Protein AF-A0A8S3I6Z2-F1 (afdb_monomer)

pLDDT: mean 76.71, std 20.77, range [36.94, 98.62]

Solvent-accessible surface area (backbone atoms only — not comparable to full-atom values): 12129 Å² total; per-residue (Å²): 136,85,83,78,84,84,73,74,79,93,65,79,91,76,80,71,86,80,76,76,77,76,78,79,74,79,76,81,64,90,85,65,78,78,74,82,74,83,74,83,87,66,82,88,71,81,86,77,86,79,93,68,80,97,66,92,70,76,82,82,74,78,77,85,80,84,73,79,98,59,88,84,74,46,63,66,57,51,51,51,52,49,49,53,48,51,54,52,48,52,52,54,60,73,68,54,77,53,71,67,58,32,41,77,68,64,75,45,80,76,60,70,66,62,53,50,53,54,48,51,57,49,49,58,53,46,52,57,50,61,76,66,56,80,54,70,69,60,34,36,77,69,65,74,42,74,94,65,54,74,65,58,55,50,51,53,51,51,51,52,49,56,51,48,54,61,54,61,73,68,55,81,66,82,83,81,74,123

Sequence (178 aa):
KEPDLSRQPEKSALKKPNGLKRRVIPVFRENQRPSPRPSPKFPSAALISSSAKFVNSENNRRSDDDSSSDEENHEPKKRFANVQRNDSLARFLKDRPLPDELFDKHILVKPVDERKNERETIETKLERKLSLRPRPEELEARNILRAKTQDELIAEKEEKKRFLIRKLSFRPSIQGKI

Radius of gyration: 37.25 Å; Cα contacts (8 Å, |Δi|>4): 16; chains: 1; bounding box: 104×47×90 Å

Foldseek 3Di:
DDDDPVDDDPDDPDPDPDDPPPPPDPPPPVPDDPDDDDDPDDPDDDDDDDPDDDDPPPPPPPPPPDDDPPVPPCVVVVVVVVVVVVVVVVVCVVVPDDPVVCVVVVVDDDDPVVVVVVVVVVVVVVVVCVVVPDDPVVCVVVVNDPPDDPVVVVVVVVVVVVVVVVVVVPPDDPVVPD

Mean predicted aligned error: 19.16 Å

Structure (mmCIF, N/CA/C/O backbone):
data_AF-A0A8S3I6Z2-F1
#
_entry.id   AF-A0A8S3I6Z2-F1
#
loop_
_atom_site.group_PDB
_atom_site.id
_atom_site.type_symbol
_atom_site.label_atom_id
_atom_site.label_alt_id
_atom_site.label_comp_id
_atom_site.label_asym_id
_atom_site.label_entity_id
_atom_site.label_seq_id
_atom_site.pdbx_PDB_ins_code
_atom_site.Cartn_x
_atom_site.Cartn_y
_atom_site.Cartn_z
_atom_site.occupancy
_atom_site.B_iso_or_equiv
_atom_site.auth_seq_id
_atom_site.auth_comp_id
_atom_site.auth_asym_id
_atom_site.auth_atom_id
_atom_site.pdbx_PDB_model_num
ATOM 1 N N . LYS A 1 1 ? -14.131 -30.517 57.024 1.00 56.22 1 LYS A N 1
ATOM 2 C CA . LYS A 1 1 ? -12.744 -30.514 56.495 1.00 56.22 1 LYS A CA 1
ATOM 3 C C . LYS A 1 1 ? -12.654 -29.341 55.538 1.00 56.22 1 LYS A C 1
ATOM 5 O O . LYS A 1 1 ? -13.303 -29.394 54.502 1.00 56.22 1 LYS A O 1
ATOM 10 N N . GLU A 1 2 ? -11.997 -28.261 55.947 1.00 65.12 2 GLU A N 1
ATOM 11 C CA . GLU A 1 2 ? -11.879 -27.054 55.121 1.00 65.12 2 GLU A CA 1
ATOM 12 C C . GLU A 1 2 ? -10.825 -27.240 54.017 1.00 65.12 2 GLU A C 1
ATOM 14 O O . GLU A 1 2 ? -9.879 -28.010 54.215 1.00 65.12 2 GLU A O 1
ATOM 19 N N . PRO A 1 3 ? -10.998 -26.607 52.844 1.00 70.69 3 PRO A N 1
ATOM 20 C CA . PRO A 1 3 ? -10.060 -26.732 51.736 1.00 70.69 3 PRO A CA 1
ATOM 21 C C . PRO A 1 3 ? -8.856 -25.795 51.903 1.00 70.69 3 PRO A C 1
ATOM 23 O O . PRO A 1 3 ? -9.002 -24.613 52.204 1.00 70.69 3 PRO A O 1
ATOM 26 N N . ASP A 1 4 ? -7.661 -26.326 51.651 1.00 79.31 4 ASP A N 1
ATOM 27 C CA . ASP A 1 4 ? -6.404 -25.576 51.669 1.00 79.31 4 ASP A CA 1
ATOM 28 C C . ASP A 1 4 ? -6.261 -24.704 50.409 1.00 79.31 4 ASP A C 1
ATOM 30 O O . ASP A 1 4 ? -6.163 -25.204 49.284 1.00 79.31 4 ASP A O 1
ATOM 34 N N . LEU A 1 5 ? -6.253 -23.386 50.617 1.00 74.38 5 LEU A N 1
ATOM 35 C CA . LEU A 1 5 ? -6.181 -22.353 49.579 1.00 74.38 5 LEU A CA 1
ATOM 36 C C . LEU A 1 5 ? -4.751 -22.056 49.104 1.00 74.38 5 LEU A C 1
ATOM 38 O O . LEU A 1 5 ? -4.572 -21.305 48.145 1.00 74.38 5 LEU A O 1
ATOM 42 N N . SER A 1 6 ? -3.729 -22.625 49.748 1.00 82.31 6 SER A N 1
ATOM 43 C CA . SER A 1 6 ? -2.324 -22.389 49.390 1.00 82.31 6 SER A CA 1
ATOM 44 C C . SER A 1 6 ? -1.835 -23.267 48.232 1.00 82.31 6 SER A C 1
ATOM 46 O O . SER A 1 6 ? -0.775 -23.020 47.651 1.00 82.31 6 SER A O 1
ATOM 48 N N . ARG A 1 7 ? -2.617 -24.283 47.852 1.00 79.62 7 ARG A N 1
ATOM 49 C CA . ARG A 1 7 ? -2.196 -25.309 46.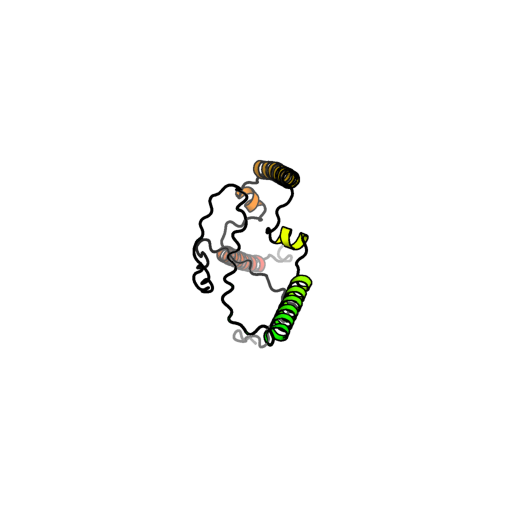901 1.00 79.62 7 ARG A CA 1
ATOM 50 C C . ARG A 1 7 ? -2.151 -24.780 45.465 1.00 79.62 7 ARG A C 1
ATOM 52 O O . ARG A 1 7 ? -3.181 -24.486 44.861 1.00 79.62 7 ARG A O 1
ATOM 59 N N . GLN A 1 8 ? -0.950 -24.714 44.894 1.00 74.31 8 GLN A N 1
ATOM 60 C CA . GLN A 1 8 ? -0.741 -24.374 43.485 1.00 74.31 8 GLN A CA 1
ATOM 61 C C . GLN A 1 8 ? -0.810 -25.629 42.594 1.00 74.31 8 GLN A C 1
ATOM 63 O O . GLN A 1 8 ? -0.427 -26.718 43.028 1.00 74.31 8 GLN A O 1
ATOM 68 N N . PRO A 1 9 ? -1.304 -25.517 41.348 1.00 71.44 9 PRO A N 1
ATOM 69 C CA . PRO A 1 9 ? -1.409 -26.654 40.440 1.00 71.44 9 PRO A CA 1
ATOM 70 C C . PRO A 1 9 ? -0.030 -27.098 39.932 1.00 71.44 9 PRO A C 1
ATOM 72 O O . PRO A 1 9 ? 0.721 -26.304 39.374 1.00 71.44 9 PRO A O 1
ATOM 75 N N . GLU A 1 10 ? 0.273 -28.392 40.044 1.00 72.38 10 GLU A N 1
ATOM 76 C CA . GLU A 1 10 ? 1.581 -28.945 39.650 1.00 72.38 10 GLU A CA 1
ATOM 77 C C . GLU A 1 10 ? 1.828 -28.987 38.133 1.00 72.38 10 GLU A C 1
ATOM 79 O O . GLU A 1 10 ? 2.958 -29.182 37.686 1.00 72.38 10 GLU A O 1
ATOM 84 N N . LYS A 1 11 ? 0.784 -28.838 37.306 1.00 71.00 11 LYS A N 1
ATOM 85 C CA . LYS A 1 11 ? 0.897 -28.920 35.842 1.00 71.00 11 LYS A CA 1
ATOM 86 C C . LYS A 1 11 ? 0.073 -27.832 35.168 1.00 71.00 11 LYS A C 1
ATOM 88 O O . LYS A 1 11 ? -1.088 -27.607 35.506 1.00 71.00 11 LYS A O 1
ATOM 93 N N . SER A 1 12 ? 0.660 -27.185 34.164 1.00 64.19 12 SER A N 1
ATOM 94 C CA . SER A 1 12 ? -0.044 -26.233 33.309 1.00 64.19 12 SER A CA 1
ATOM 95 C C . SER A 1 12 ? -1.039 -26.973 32.404 1.00 64.19 12 SER A C 1
ATOM 97 O O . SER A 1 12 ? -0.662 -27.760 31.540 1.00 64.19 12 SER A O 1
ATOM 99 N N . ALA A 1 13 ? -2.336 -26.707 32.579 1.00 64.44 13 ALA A N 1
ATOM 100 C CA . ALA A 1 13 ? -3.422 -27.343 31.821 1.00 64.44 13 ALA A CA 1
ATOM 101 C C . ALA A 1 13 ? -3.510 -26.907 30.338 1.00 64.44 13 ALA A C 1
ATOM 103 O O . ALA A 1 13 ? -4.408 -27.328 29.614 1.00 64.44 13 ALA A O 1
ATOM 104 N N . LEU A 1 14 ? -2.591 -26.063 29.859 1.00 61.59 14 LEU A N 1
ATOM 105 C CA . LEU A 1 14 ? -2.552 -25.593 28.475 1.00 61.59 14 LEU A CA 1
ATOM 106 C C . LEU A 1 14 ? -1.291 -26.078 27.761 1.00 61.59 14 LEU A C 1
ATOM 108 O O . LEU A 1 14 ? -0.359 -25.315 27.518 1.00 61.59 14 LEU A O 1
ATOM 112 N N . LYS A 1 15 ? -1.300 -27.339 27.329 1.00 60.06 15 LYS A N 1
ATOM 113 C CA . LYS A 1 15 ? -0.504 -27.757 26.172 1.00 60.06 15 LYS A CA 1
ATOM 114 C C . LYS A 1 15 ? -1.433 -27.748 24.955 1.00 60.06 15 LYS A C 1
ATOM 116 O O . LYS A 1 15 ? -2.093 -28.735 24.659 1.00 60.06 15 LYS A O 1
ATOM 121 N N . LYS A 1 16 ? -1.540 -26.604 24.273 1.00 61.09 16 LYS A N 1
ATOM 122 C CA . LYS A 1 16 ? -2.114 -26.574 22.920 1.00 61.09 16 LYS A CA 1
ATOM 123 C C . LYS A 1 16 ? -1.020 -27.032 21.949 1.00 61.09 16 LYS A C 1
ATOM 125 O O . LYS A 1 16 ? 0.013 -26.360 21.902 1.00 61.09 16 LYS A O 1
ATOM 130 N N . PRO A 1 17 ? -1.191 -28.122 21.181 1.00 55.22 17 PRO A N 1
ATOM 131 C CA . PRO A 1 17 ? -0.355 -28.331 20.013 1.00 55.22 17 PRO A CA 1
ATOM 132 C C . PRO A 1 17 ? -0.789 -27.298 18.962 1.00 55.22 17 PRO A C 1
ATOM 134 O O . PRO A 1 17 ? -1.976 -27.020 18.813 1.00 55.22 17 PRO A O 1
ATOM 137 N N . ASN A 1 18 ? 0.178 -26.700 18.271 1.00 53.34 18 ASN A N 1
ATOM 138 C CA . ASN A 1 18 ? 0.023 -25.625 17.281 1.00 53.34 18 ASN A CA 1
ATOM 139 C C . ASN A 1 18 ? -0.271 -24.229 17.842 1.00 53.34 18 ASN A C 1
ATOM 141 O O . ASN A 1 18 ? -1.339 -23.641 17.669 1.00 53.34 18 ASN A O 1
ATOM 145 N N . GLY A 1 19 ? 0.773 -23.627 18.414 1.00 50.72 19 GLY A N 1
ATOM 146 C CA . GLY A 1 19 ? 0.896 -22.176 18.434 1.00 50.72 19 GLY A CA 1
ATOM 147 C C . GLY A 1 19 ? 1.049 -21.651 17.006 1.00 50.72 19 GLY A C 1
ATOM 148 O O . GLY A 1 19 ? 2.158 -21.628 16.472 1.00 50.72 19 GLY A O 1
ATOM 149 N N . LEU A 1 20 ? -0.050 -21.201 16.391 1.00 53.53 20 LEU A N 1
ATOM 150 C CA . LEU A 1 20 ? 0.037 -20.242 15.291 1.00 53.53 20 LEU A CA 1
ATOM 151 C C . LEU A 1 20 ? 0.852 -19.059 15.813 1.00 53.53 20 LEU A C 1
ATOM 153 O O . LEU A 1 20 ? 0.402 -18.322 16.695 1.00 53.53 20 LEU A O 1
ATOM 157 N 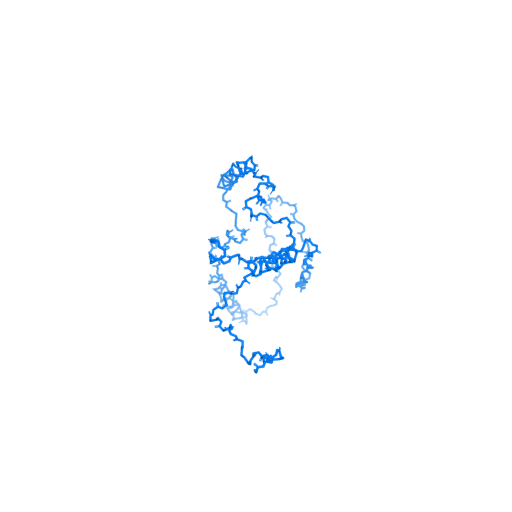N . LYS A 1 21 ? 2.072 -18.904 15.293 1.00 54.62 21 LYS A N 1
ATOM 158 C CA . LYS A 1 21 ? 2.917 -17.744 15.555 1.00 54.62 21 LYS A CA 1
ATOM 159 C C . LYS A 1 21 ? 2.120 -16.519 15.120 1.00 54.62 21 LYS A C 1
ATOM 161 O O . LYS A 1 21 ? 1.990 -16.254 13.926 1.00 54.62 21 LYS A O 1
ATOM 166 N N . ARG A 1 22 ? 1.538 -15.795 16.081 1.00 57.22 22 ARG A N 1
ATOM 167 C CA . ARG A 1 22 ? 0.970 -14.469 15.837 1.00 57.22 22 ARG A CA 1
ATOM 168 C C . ARG A 1 22 ? 2.097 -13.649 15.224 1.00 57.22 22 ARG A C 1
ATOM 170 O O . ARG A 1 22 ? 3.079 -13.364 15.904 1.00 57.22 22 ARG A O 1
ATOM 177 N N . ARG A 1 23 ? 1.989 -13.327 13.933 1.00 56.47 23 ARG A N 1
ATOM 178 C CA . ARG A 1 23 ? 2.890 -12.366 13.300 1.00 56.47 23 ARG A CA 1
ATOM 179 C C . ARG A 1 23 ? 2.674 -11.052 14.035 1.00 56.47 23 ARG A C 1
ATOM 181 O O . ARG A 1 23 ? 1.617 -10.440 13.916 1.00 56.47 23 ARG A O 1
ATOM 188 N N . VAL A 1 24 ? 3.644 -10.682 14.861 1.00 47.03 24 VAL A N 1
ATOM 189 C CA . VAL A 1 24 ? 3.750 -9.333 15.400 1.00 47.03 24 VAL A CA 1
ATOM 190 C C . VAL A 1 24 ? 3.915 -8.436 14.181 1.00 47.03 24 VAL A C 1
ATOM 192 O O . VAL A 1 24 ? 4.900 -8.551 13.454 1.00 47.03 24 VAL A O 1
ATOM 195 N N . ILE A 1 25 ? 2.899 -7.628 13.891 1.00 51.84 25 ILE A N 1
ATOM 196 C CA . ILE A 1 25 ? 3.022 -6.559 12.905 1.00 51.84 25 ILE A CA 1
ATOM 197 C C . ILE A 1 25 ? 3.974 -5.547 13.549 1.00 51.84 25 ILE A C 1
ATOM 199 O O . ILE A 1 25 ? 3.676 -5.090 14.656 1.00 51.84 25 ILE A O 1
ATOM 203 N N . PRO A 1 26 ? 5.130 -5.238 12.941 1.00 51.03 26 PRO A N 1
ATOM 204 C CA . PRO A 1 26 ? 6.002 -4.220 13.493 1.00 51.03 26 PRO A CA 1
ATOM 205 C C . PRO A 1 26 ? 5.244 -2.894 13.454 1.00 51.03 26 PRO A C 1
ATOM 207 O O . PRO A 1 26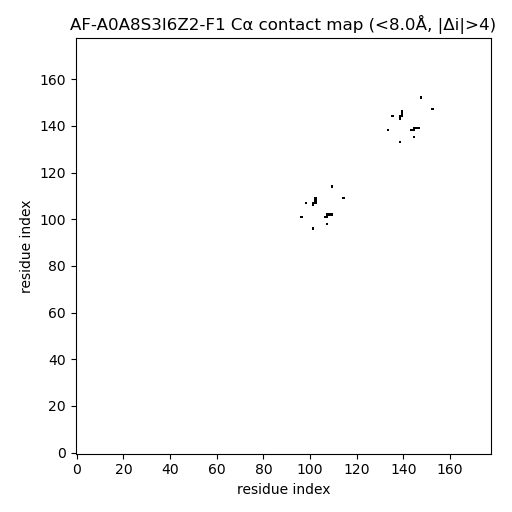 ? 4.812 -2.443 12.394 1.00 51.03 26 PRO A O 1
ATOM 210 N N . VAL A 1 27 ? 5.054 -2.291 14.627 1.00 46.69 27 VAL A N 1
ATOM 211 C CA . VAL A 1 27 ? 4.646 -0.892 14.741 1.00 46.69 27 VAL A CA 1
ATOM 212 C C . VAL A 1 27 ? 5.724 -0.090 14.024 1.00 46.69 27 VAL A C 1
ATOM 214 O O . VAL A 1 27 ? 6.898 -0.150 14.397 1.00 46.69 27 VAL A O 1
ATOM 217 N N . PHE A 1 28 ? 5.342 0.590 12.946 1.00 48.47 28 PHE A N 1
ATOM 218 C CA . PHE A 1 28 ? 6.241 1.451 12.195 1.00 48.47 28 PHE A CA 1
ATOM 219 C C . PHE A 1 28 ? 6.646 2.597 13.126 1.00 48.47 28 PHE A C 1
ATOM 221 O O . PHE A 1 28 ? 5.857 3.491 13.419 1.00 48.47 28 PHE A O 1
ATOM 228 N N . ARG A 1 29 ? 7.852 2.507 13.692 1.00 49.44 29 ARG A N 1
ATOM 229 C CA . ARG A 1 29 ? 8.420 3.538 14.558 1.00 49.44 29 ARG A CA 1
ATOM 230 C C . ARG A 1 29 ? 8.830 4.690 13.645 1.00 49.44 29 ARG A C 1
ATOM 232 O O . ARG A 1 29 ? 9.860 4.611 12.985 1.00 49.44 29 ARG A O 1
ATOM 239 N N . GLU A 1 30 ? 8.003 5.729 13.600 1.00 52.16 30 GLU A N 1
ATOM 240 C CA . GLU A 1 30 ? 8.092 6.865 12.669 1.00 52.16 30 GLU A CA 1
ATOM 241 C C . GLU A 1 30 ? 9.447 7.606 12.702 1.00 52.16 30 GLU A C 1
ATOM 243 O O . GLU A 1 30 ? 9.829 8.233 11.722 1.00 52.16 30 GLU A O 1
ATOM 248 N N . ASN A 1 31 ? 10.250 7.432 13.763 1.00 50.12 31 ASN A N 1
ATOM 249 C CA . ASN A 1 31 ? 11.485 8.196 13.986 1.00 50.12 31 ASN A CA 1
ATOM 250 C C . ASN A 1 31 ? 12.783 7.369 14.052 1.00 50.12 31 ASN A C 1
ATOM 252 O O . ASN A 1 31 ? 13.733 7.787 14.705 1.00 50.12 31 ASN A O 1
ATOM 256 N N . GLN A 1 32 ? 12.873 6.210 13.394 1.00 43.53 32 GLN A N 1
ATOM 257 C CA . GLN A 1 32 ? 14.168 5.537 13.196 1.00 43.53 32 GLN A CA 1
ATOM 258 C C . GLN A 1 32 ? 14.408 5.298 11.706 1.00 43.53 32 GLN A C 1
ATOM 260 O O . GLN A 1 32 ? 14.130 4.223 11.175 1.00 43.53 32 GLN A O 1
ATOM 265 N N . ARG A 1 33 ? 14.957 6.311 11.025 1.00 50.31 33 ARG A N 1
ATOM 266 C CA . ARG A 1 33 ? 15.657 6.097 9.752 1.00 50.31 33 ARG A CA 1
ATOM 267 C C . ARG A 1 33 ? 16.784 5.090 10.026 1.00 50.31 33 ARG A C 1
ATOM 269 O O . ARG A 1 33 ? 17.623 5.388 10.875 1.00 50.31 33 ARG A O 1
ATOM 276 N N . PRO A 1 34 ? 16.844 3.924 9.361 1.00 48.31 34 PRO A N 1
ATOM 277 C CA . PRO A 1 34 ? 18.031 3.089 9.457 1.00 48.31 34 PRO A CA 1
ATOM 278 C C . PRO A 1 34 ? 19.214 3.903 8.923 1.00 48.31 34 PRO A C 1
ATOM 280 O O . PRO A 1 34 ? 19.154 4.437 7.813 1.00 48.31 34 PRO A O 1
ATOM 283 N N . SER A 1 35 ? 20.258 4.049 9.740 1.00 56.09 35 SER A N 1
ATOM 284 C CA . SER A 1 35 ? 21.504 4.710 9.355 1.00 56.09 35 SER A CA 1
ATOM 285 C C . SER A 1 35 ? 22.008 4.137 8.024 1.00 56.09 35 SER A C 1
ATOM 287 O O . SER A 1 35 ? 21.895 2.924 7.814 1.00 56.09 35 SER A O 1
ATOM 289 N N . PRO A 1 36 ? 22.558 4.962 7.115 1.00 56.28 36 PRO A N 1
ATOM 290 C CA . PRO A 1 36 ? 23.064 4.466 5.845 1.00 56.28 36 PRO A CA 1
ATOM 291 C C . PRO A 1 36 ? 24.143 3.411 6.107 1.00 56.28 36 PRO A C 1
ATOM 293 O O . PRO A 1 36 ? 25.107 3.642 6.838 1.00 56.28 36 PRO A O 1
ATOM 296 N N . ARG A 1 37 ? 23.943 2.223 5.532 1.00 61.38 37 ARG A N 1
ATOM 297 C CA . ARG A 1 37 ? 24.907 1.120 5.546 1.00 61.38 37 ARG A CA 1
ATOM 298 C C . ARG A 1 37 ? 26.246 1.640 4.993 1.00 61.38 37 ARG A C 1
ATOM 300 O O . ARG A 1 37 ? 26.214 2.326 3.971 1.00 61.38 37 ARG A O 1
ATOM 307 N N . PRO A 1 38 ? 27.402 1.338 5.614 1.00 53.19 38 PRO A N 1
ATOM 308 C CA . PRO A 1 38 ? 28.685 1.777 5.079 1.00 53.19 38 PRO A CA 1
ATOM 309 C C . PRO A 1 38 ? 28.867 1.199 3.672 1.00 53.19 38 PRO A C 1
ATOM 311 O O . PRO A 1 38 ? 28.693 -0.004 3.456 1.00 53.19 38 PRO A O 1
ATOM 314 N N . SER A 1 39 ? 29.166 2.069 2.710 1.00 51.50 39 SER A N 1
ATOM 315 C CA . SER A 1 39 ? 29.475 1.675 1.342 1.00 51.50 39 SER A CA 1
ATOM 316 C C . SER A 1 39 ? 30.768 0.848 1.312 1.00 51.50 39 SER A C 1
ATOM 318 O O . SER A 1 39 ? 31.708 1.138 2.062 1.00 51.50 39 SER A O 1
ATOM 320 N N . PRO A 1 40 ? 30.856 -0.190 0.461 1.00 54.31 40 PRO A N 1
ATOM 321 C CA . PRO A 1 40 ? 32.131 -0.837 0.190 1.00 54.31 40 PRO A CA 1
ATOM 322 C C . PRO A 1 40 ? 33.090 0.203 -0.406 1.00 54.31 40 PRO A C 1
ATOM 324 O O . PRO A 1 40 ? 32.757 0.889 -1.373 1.00 54.31 40 PRO A O 1
ATOM 327 N N . LYS A 1 41 ? 34.271 0.348 0.204 1.00 48.75 41 LYS A N 1
ATOM 328 C CA . LYS A 1 41 ? 35.343 1.215 -0.295 1.00 48.75 41 LYS A CA 1
ATOM 329 C C . LYS A 1 41 ? 35.894 0.604 -1.583 1.00 48.75 41 LYS A C 1
ATOM 331 O O . LYS A 1 41 ? 36.719 -0.302 -1.526 1.00 48.75 41 LYS A O 1
ATOM 336 N N . PHE A 1 42 ? 35.429 1.081 -2.730 1.00 50.22 42 PHE A N 1
ATOM 337 C CA . PHE A 1 42 ? 36.127 0.870 -3.994 1.00 50.22 42 PHE A CA 1
ATOM 338 C C . PHE A 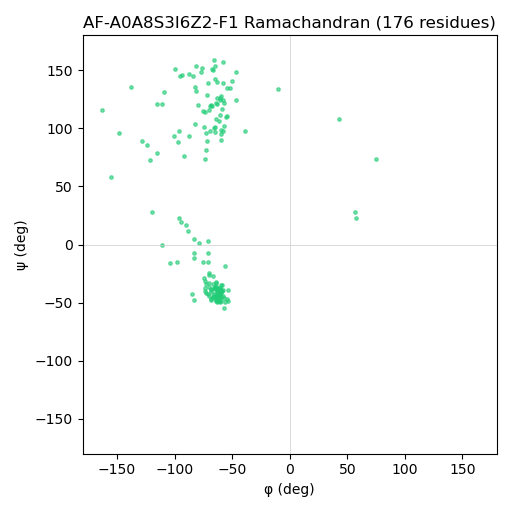1 42 ? 37.221 1.937 -4.145 1.00 50.22 42 PHE A C 1
ATOM 340 O O . PHE A 1 42 ? 37.020 3.066 -3.685 1.00 50.22 42 PHE A O 1
ATOM 347 N N . PRO A 1 43 ? 38.378 1.609 -4.748 1.00 47.84 43 PRO A N 1
ATOM 348 C CA . PRO A 1 43 ? 39.390 2.610 -5.061 1.00 47.84 43 PRO A CA 1
ATOM 349 C C . PRO A 1 43 ? 38.775 3.687 -5.964 1.00 47.84 43 PRO A C 1
ATOM 351 O O . PRO A 1 43 ? 37.976 3.390 -6.851 1.00 47.84 43 PRO A O 1
ATOM 354 N N . SER A 1 44 ? 39.117 4.944 -5.691 1.00 44.75 44 SER A N 1
ATOM 355 C CA . SER A 1 44 ? 38.582 6.130 -6.356 1.00 44.75 44 SER A CA 1
ATOM 356 C C . SER A 1 44 ? 38.870 6.107 -7.858 1.00 44.75 44 SER A C 1
ATOM 358 O O . SER A 1 44 ? 39.961 6.474 -8.289 1.00 44.75 44 SER A O 1
ATOM 360 N N . ALA A 1 45 ? 37.884 5.699 -8.655 1.00 48.31 45 ALA A N 1
ATOM 361 C CA . ALA A 1 45 ? 37.861 5.978 -10.082 1.00 48.31 45 ALA A CA 1
ATOM 362 C C . ALA A 1 45 ? 37.328 7.402 -10.288 1.00 48.31 45 ALA A C 1
ATOM 364 O O . ALA A 1 45 ? 36.335 7.802 -9.676 1.00 48.31 45 ALA A O 1
ATOM 365 N N . ALA A 1 46 ? 38.039 8.172 -11.106 1.00 44.47 46 ALA A N 1
ATOM 366 C CA . ALA A 1 46 ? 37.779 9.576 -11.375 1.00 44.47 46 ALA A CA 1
ATOM 367 C C . ALA A 1 46 ? 36.319 9.841 -11.790 1.00 44.47 46 ALA A C 1
ATOM 369 O O . ALA A 1 46 ? 35.749 9.144 -12.630 1.00 44.47 46 ALA A O 1
ATOM 370 N N . LEU A 1 47 ? 35.734 10.886 -11.204 1.00 36.94 47 LEU A N 1
ATOM 371 C CA . LEU A 1 47 ? 34.443 11.446 -11.588 1.00 36.94 47 LEU A CA 1
ATOM 372 C C . LEU A 1 47 ? 34.533 12.011 -13.011 1.00 36.94 47 LEU A C 1
ATOM 374 O O . LEU A 1 47 ? 35.115 13.073 -13.218 1.00 36.94 47 LEU A O 1
ATOM 378 N N . ILE A 1 48 ? 33.915 11.337 -13.979 1.00 47.16 48 ILE A N 1
ATOM 379 C CA . ILE A 1 48 ? 33.596 11.936 -15.278 1.00 47.16 48 ILE A CA 1
ATOM 380 C C . ILE A 1 48 ? 32.146 12.415 -15.204 1.00 47.16 48 ILE A C 1
ATOM 382 O O . ILE A 1 48 ? 31.201 11.644 -15.359 1.00 47.16 48 ILE A O 1
ATOM 386 N N . SER A 1 49 ? 31.978 13.709 -14.934 1.00 40.44 49 SER A N 1
ATOM 387 C CA . SER A 1 49 ? 30.726 14.414 -15.207 1.00 40.44 49 SER A CA 1
ATOM 388 C C . SER A 1 49 ? 30.498 14.408 -16.718 1.00 40.44 49 SER A C 1
ATOM 390 O O . SER A 1 49 ? 31.351 14.880 -17.467 1.00 40.44 49 SER A O 1
ATOM 392 N N . SER A 1 50 ? 29.372 13.867 -17.183 1.00 42.38 50 SER A N 1
ATOM 393 C CA . SER A 1 50 ? 28.977 13.967 -18.590 1.00 42.38 50 SER A CA 1
ATOM 394 C C . SER A 1 50 ? 27.552 14.493 -18.718 1.00 42.38 50 SER A C 1
ATOM 396 O O . SER A 1 50 ? 26.570 13.760 -18.788 1.00 42.38 50 SER A O 1
ATOM 398 N N . SER A 1 51 ? 27.453 15.816 -18.789 1.00 48.59 51 SER A N 1
ATOM 399 C CA . SER A 1 51 ? 26.413 16.501 -19.546 1.00 48.59 51 SER A CA 1
ATOM 400 C C . SER A 1 51 ? 26.893 16.676 -20.995 1.00 48.59 51 SER A C 1
ATOM 402 O O . SER A 1 51 ? 27.566 17.645 -21.319 1.00 48.59 51 SER A O 1
ATOM 404 N N . ALA A 1 52 ? 26.561 15.746 -21.892 1.00 37.94 52 ALA A N 1
ATOM 405 C CA . ALA A 1 52 ? 26.673 15.946 -23.345 1.00 37.94 52 ALA A CA 1
ATOM 406 C C . ALA A 1 52 ? 25.826 14.878 -24.050 1.00 37.94 52 ALA A C 1
ATOM 408 O O . ALA A 1 52 ? 25.978 13.690 -23.795 1.00 37.94 52 ALA A O 1
ATOM 409 N N . LYS A 1 53 ? 24.772 15.254 -24.784 1.00 41.09 53 LYS A N 1
ATOM 410 C CA . LYS A 1 53 ? 24.812 15.477 -26.241 1.00 41.09 53 LYS A CA 1
ATOM 411 C C . LYS A 1 53 ? 25.613 14.386 -26.959 1.00 41.09 53 LYS A C 1
ATOM 413 O O . LYS A 1 53 ? 26.834 14.355 -26.878 1.00 41.09 53 LYS A O 1
ATOM 418 N N . PHE A 1 54 ? 24.890 13.526 -27.679 1.00 46.72 54 PHE A N 1
ATOM 419 C CA . PHE A 1 54 ? 25.444 12.569 -28.632 1.00 46.72 54 PHE A CA 1
ATOM 420 C C . PHE A 1 54 ? 26.234 13.327 -29.704 1.00 46.72 54 PHE A C 1
ATOM 422 O O . PHE A 1 54 ? 25.669 13.851 -30.660 1.00 46.72 54 PHE A O 1
ATOM 429 N N . VAL A 1 55 ? 27.546 13.391 -29.521 1.00 39.00 55 VAL A N 1
ATOM 430 C CA . VAL A 1 55 ? 28.511 13.649 -30.584 1.00 39.00 55 VAL A CA 1
ATOM 431 C C . VAL A 1 55 ? 29.261 12.343 -30.764 1.00 39.00 55 VAL A C 1
ATOM 433 O O . VAL A 1 55 ? 29.810 11.799 -29.807 1.00 39.00 55 VAL A O 1
ATOM 436 N N . ASN A 1 56 ? 29.189 11.814 -31.982 1.00 54.94 56 ASN A N 1
ATOM 437 C CA . ASN A 1 56 ? 29.915 10.640 -32.435 1.00 54.94 56 ASN A CA 1
ATOM 438 C C . ASN A 1 56 ? 31.416 10.930 -32.295 1.00 54.94 56 ASN A C 1
ATOM 440 O O . ASN A 1 56 ? 32.019 11.532 -33.178 1.00 54.94 56 ASN A O 1
ATOM 444 N N . SER A 1 57 ? 31.978 10.600 -31.134 1.00 45.59 57 SER A N 1
ATOM 445 C CA . SER A 1 57 ? 33.396 10.767 -30.853 1.00 45.59 57 SER A CA 1
ATOM 446 C C . SER A 1 57 ? 34.103 9.564 -31.450 1.00 45.59 57 SER A C 1
ATOM 448 O O . SER A 1 57 ? 34.000 8.448 -30.933 1.00 45.59 57 SER A O 1
ATOM 450 N N . GLU A 1 58 ? 34.746 9.789 -32.593 1.00 49.66 58 GLU A N 1
ATOM 451 C CA . GLU A 1 58 ? 35.655 8.838 -33.210 1.00 49.66 58 GLU A CA 1
ATOM 452 C C . GLU A 1 58 ? 36.604 8.290 -32.144 1.00 49.66 58 GLU A C 1
ATOM 454 O O . GLU A 1 58 ? 37.252 9.017 -31.387 1.00 49.66 58 GLU A O 1
ATOM 459 N N . ASN A 1 59 ? 36.604 6.966 -32.051 1.00 49.75 59 ASN A N 1
ATOM 460 C CA . ASN A 1 59 ? 37.369 6.185 -31.100 1.00 49.75 59 ASN A CA 1
ATOM 461 C C . ASN A 1 59 ? 38.864 6.466 -31.303 1.00 49.75 59 ASN A C 1
ATOM 463 O O . ASN A 1 59 ? 39.520 5.829 -32.124 1.00 49.75 59 ASN A O 1
ATOM 467 N N . ASN A 1 60 ? 39.416 7.394 -30.525 1.00 52.66 60 ASN A N 1
ATOM 468 C CA . ASN A 1 60 ? 40.852 7.600 -30.410 1.00 52.66 60 ASN A CA 1
ATOM 469 C C . ASN A 1 60 ? 41.433 6.447 -29.570 1.00 52.66 60 ASN A C 1
ATOM 471 O O . ASN A 1 60 ? 41.733 6.588 -28.384 1.00 52.66 60 ASN A O 1
ATOM 475 N N . ARG A 1 61 ? 41.513 5.256 -30.177 1.00 53.19 61 ARG A N 1
ATOM 476 C CA . ARG A 1 61 ? 42.240 4.110 -29.627 1.00 53.19 61 ARG A CA 1
ATOM 477 C C . ARG A 1 61 ? 43.726 4.419 -29.748 1.00 53.19 61 ARG A C 1
ATOM 479 O O . ARG A 1 61 ? 44.351 4.104 -30.754 1.00 53.19 61 ARG A O 1
ATOM 486 N N . ARG A 1 62 ? 44.279 5.062 -28.722 1.00 49.78 62 ARG A N 1
ATOM 487 C CA . ARG A 1 62 ? 45.723 5.070 -28.500 1.00 49.78 62 ARG A CA 1
ATOM 488 C C . ARG A 1 62 ? 46.130 3.639 -28.167 1.00 49.78 62 ARG A C 1
ATOM 490 O O . ARG A 1 62 ? 45.867 3.149 -27.073 1.00 49.78 62 ARG A O 1
ATOM 497 N N . SER A 1 63 ? 46.657 2.949 -29.169 1.00 50.53 63 SER A N 1
ATOM 498 C CA . SER A 1 63 ? 47.430 1.732 -28.977 1.00 50.53 63 SER A CA 1
ATOM 499 C C . SER A 1 63 ? 48.769 2.167 -28.389 1.00 50.53 63 SER A C 1
ATOM 501 O O . SER A 1 63 ? 49.645 2.599 -29.132 1.00 50.53 63 SER A O 1
ATOM 503 N N . ASP A 1 64 ? 48.905 2.114 -27.066 1.00 54.16 64 ASP A N 1
ATOM 504 C CA . ASP A 1 64 ? 50.227 2.101 -26.439 1.00 54.16 64 ASP A CA 1
ATOM 505 C C . ASP A 1 64 ? 50.829 0.711 -26.707 1.00 54.16 64 ASP A C 1
ATOM 507 O O . ASP A 1 64 ? 50.697 -0.218 -25.912 1.00 54.16 64 ASP A O 1
ATOM 511 N N . ASP A 1 65 ? 51.383 0.556 -27.910 1.00 52.34 65 ASP A N 1
ATOM 512 C CA . ASP A 1 65 ? 52.220 -0.567 -28.324 1.00 52.34 65 ASP A CA 1
ATOM 513 C C . ASP A 1 65 ? 53.679 -0.187 -28.054 1.00 52.34 65 ASP A C 1
ATOM 515 O O . ASP A 1 65 ? 54.416 0.232 -28.942 1.00 52.34 65 ASP A O 1
ATOM 519 N N . ASP A 1 66 ? 54.064 -0.246 -26.780 1.00 56.78 66 ASP A N 1
ATOM 520 C CA . ASP A 1 66 ? 55.465 -0.353 -26.381 1.00 56.78 66 ASP A CA 1
ATOM 521 C C . ASP A 1 66 ? 55.727 -1.819 -26.034 1.00 56.78 66 ASP A C 1
ATOM 523 O O . ASP A 1 66 ? 55.444 -2.285 -24.928 1.00 56.78 66 ASP A O 1
ATOM 527 N N . SER A 1 67 ? 56.206 -2.582 -27.014 1.00 49.19 67 SER A N 1
ATOM 528 C CA . SER A 1 67 ? 56.785 -3.895 -26.758 1.00 49.19 67 SER A CA 1
ATOM 529 C C . SER A 1 67 ? 57.891 -4.192 -27.761 1.00 49.19 67 SER A C 1
ATOM 531 O O . SER A 1 67 ? 57.657 -4.676 -28.863 1.00 49.19 67 SER A O 1
ATOM 533 N N . SER A 1 68 ? 59.111 -3.903 -27.309 1.00 49.03 68 SER A N 1
ATOM 534 C CA . SER A 1 68 ? 60.378 -4.561 -27.640 1.00 49.03 68 SER A CA 1
ATOM 535 C C . SER A 1 68 ? 60.249 -5.873 -28.429 1.00 49.03 68 SER A C 1
ATOM 537 O O . SER A 1 68 ? 59.509 -6.770 -28.024 1.00 49.03 68 SER A O 1
ATOM 539 N N . SER A 1 69 ? 61.060 -6.003 -29.486 1.00 52.91 69 SER A N 1
ATOM 540 C CA . SER A 1 69 ? 61.330 -7.230 -30.247 1.00 52.91 69 SER A CA 1
ATOM 541 C C . SER A 1 69 ? 61.438 -8.482 -29.364 1.00 52.91 69 SER A C 1
ATOM 543 O O . SER A 1 69 ? 62.499 -8.754 -28.810 1.00 52.91 69 SER A O 1
ATOM 545 N N . ASP A 1 70 ? 60.352 -9.248 -29.260 1.00 53.09 70 ASP A N 1
ATOM 546 C CA . ASP A 1 70 ? 60.328 -10.655 -28.829 1.00 53.09 70 ASP A CA 1
ATOM 547 C C . ASP A 1 70 ? 59.068 -11.336 -29.411 1.00 53.09 70 ASP A C 1
ATOM 549 O O . ASP A 1 70 ? 58.156 -11.785 -28.711 1.00 53.09 70 ASP A O 1
ATOM 553 N N . GLU A 1 71 ? 58.953 -11.315 -30.743 1.00 57.72 71 GLU A N 1
ATOM 554 C CA . GLU A 1 71 ? 57.763 -11.764 -31.486 1.00 57.72 71 GLU A CA 1
ATOM 555 C C . GLU A 1 71 ? 57.533 -13.289 -31.474 1.00 57.72 71 GLU A C 1
ATOM 557 O O . GLU A 1 71 ? 56.463 -13.741 -31.877 1.00 57.72 71 GLU A O 1
ATOM 562 N N . GLU A 1 72 ? 58.451 -14.102 -30.943 1.00 56.06 72 GLU A N 1
ATOM 563 C CA . GLU A 1 72 ? 58.328 -15.571 -30.974 1.00 56.06 72 GLU A CA 1
ATOM 564 C C . GLU A 1 72 ? 57.760 -16.193 -29.679 1.00 56.06 72 GLU A C 1
ATOM 566 O O . GLU A 1 72 ? 57.289 -17.331 -29.691 1.00 56.06 72 GLU A O 1
ATOM 571 N N . ASN A 1 73 ? 57.716 -15.454 -28.559 1.00 56.75 73 ASN A N 1
ATOM 572 C CA . ASN A 1 73 ? 57.390 -16.010 -27.229 1.00 56.75 73 ASN A CA 1
ATOM 573 C C . ASN A 1 73 ? 56.028 -15.556 -26.644 1.00 56.75 73 ASN A C 1
ATOM 575 O O . ASN A 1 73 ? 55.621 -15.953 -25.546 1.00 56.75 73 ASN A O 1
ATOM 579 N N . HIS A 1 74 ? 55.278 -14.718 -27.368 1.00 60.78 74 HIS A N 1
ATOM 580 C CA . HIS A 1 74 ? 54.008 -14.141 -26.892 1.00 60.78 74 HIS A CA 1
ATOM 581 C C . HIS A 1 74 ? 52.741 -14.768 -27.486 1.00 60.78 74 HIS A C 1
ATOM 583 O O . HIS A 1 74 ? 51.662 -14.612 -26.912 1.00 60.78 74 HIS A O 1
ATOM 589 N N . GLU A 1 75 ? 52.851 -15.526 -28.573 1.00 69.31 75 GLU A N 1
ATOM 590 C CA . GLU A 1 75 ? 51.745 -16.283 -29.169 1.00 69.31 75 GLU A CA 1
ATOM 591 C C . GLU A 1 75 ? 51.043 -17.239 -28.176 1.00 69.31 75 GLU A C 1
ATOM 593 O O . GLU A 1 75 ? 49.812 -17.183 -28.066 1.00 69.31 75 GLU A O 1
ATOM 598 N N . PRO A 1 76 ? 51.757 -18.051 -27.360 1.00 72.19 76 PRO A N 1
ATOM 599 C CA . PRO A 1 76 ? 51.097 -18.877 -26.351 1.00 72.19 76 PRO A CA 1
ATOM 600 C C . PRO A 1 76 ? 50.400 -18.021 -25.286 1.00 72.19 76 PRO A C 1
ATOM 602 O O . PRO A 1 76 ? 49.248 -18.283 -24.949 1.00 72.19 76 PRO A O 1
ATOM 605 N N . LYS A 1 77 ? 51.037 -16.944 -24.802 1.00 77.00 77 LYS A N 1
ATOM 606 C CA . LYS A 1 77 ? 50.462 -16.032 -23.791 1.00 77.00 77 LYS A CA 1
ATOM 607 C C . LYS A 1 77 ? 49.174 -15.362 -24.289 1.00 77.00 77 LYS A C 1
ATOM 609 O O . LYS A 1 77 ? 48.197 -15.292 -23.543 1.00 77.00 77 LYS A O 1
ATOM 614 N N . LYS A 1 78 ? 49.136 -14.929 -25.556 1.00 80.31 78 LYS A N 1
ATOM 615 C CA . LYS A 1 78 ? 47.933 -14.388 -26.216 1.00 80.31 78 LYS A CA 1
ATOM 616 C C . LYS A 1 78 ? 46.827 -15.444 -26.300 1.00 80.31 78 LYS A C 1
ATOM 618 O O . LYS A 1 78 ? 45.689 -15.157 -25.938 1.00 80.31 78 LYS A O 1
ATOM 623 N N . ARG A 1 79 ? 47.153 -16.686 -26.680 1.00 82.50 79 ARG A N 1
ATOM 624 C CA . ARG A 1 79 ? 46.190 -17.805 -26.693 1.00 82.50 79 ARG A CA 1
ATOM 625 C C . ARG A 1 79 ? 45.623 -18.091 -25.303 1.00 82.50 79 ARG A C 1
ATOM 627 O O . ARG A 1 79 ? 44.408 -18.195 -25.172 1.00 82.50 79 ARG A O 1
ATOM 634 N N . PHE A 1 80 ? 46.454 -18.124 -24.260 1.00 85.25 80 PHE A N 1
ATOM 635 C CA . PHE A 1 80 ? 45.990 -18.293 -22.876 1.00 85.25 80 PHE A CA 1
ATOM 636 C C . PHE A 1 80 ? 45.092 -17.142 -22.410 1.00 85.25 80 PHE A C 1
ATOM 638 O O . PHE A 1 80 ? 44.075 -17.388 -21.765 1.00 85.25 80 PHE A O 1
ATOM 645 N N . ALA A 1 81 ? 45.419 -15.893 -22.753 1.00 89.12 81 ALA A N 1
ATOM 646 C CA . ALA A 1 81 ? 44.571 -14.743 -22.444 1.00 89.12 81 ALA A CA 1
ATOM 647 C C . ALA A 1 81 ? 43.226 -14.806 -23.186 1.00 89.12 81 ALA A C 1
ATOM 649 O O . ALA A 1 81 ? 42.189 -14.454 -22.624 1.00 89.12 81 ALA A O 1
ATOM 650 N N . ASN A 1 82 ? 43.221 -15.283 -24.431 1.00 90.38 82 ASN A N 1
ATOM 651 C CA . ASN A 1 82 ? 41.999 -15.474 -25.207 1.00 90.38 82 ASN A CA 1
ATOM 652 C C . ASN A 1 82 ? 41.138 -16.597 -24.628 1.00 90.38 82 ASN A C 1
ATOM 654 O O . ASN A 1 82 ? 39.933 -16.414 -24.504 1.00 90.38 82 ASN A O 1
ATOM 658 N N . VAL A 1 83 ? 41.741 -17.708 -24.199 1.00 91.69 83 VAL A N 1
ATOM 659 C CA . VAL A 1 83 ? 41.031 -18.782 -23.489 1.00 91.69 83 VAL A CA 1
ATOM 660 C C . VAL A 1 83 ? 40.436 -18.256 -22.183 1.00 91.69 83 VAL A C 1
ATOM 662 O O . VAL A 1 83 ? 39.242 -18.406 -21.967 1.00 91.69 83 VAL A O 1
ATOM 665 N N . GLN A 1 84 ? 41.197 -17.517 -21.371 1.00 94.00 84 GLN A N 1
ATOM 666 C CA . GLN A 1 84 ? 40.676 -16.917 -20.134 1.00 94.00 84 GLN A CA 1
ATOM 667 C C . GLN A 1 84 ? 39.543 -15.913 -20.383 1.00 94.00 84 GLN A C 1
ATOM 669 O O . GLN A 1 84 ? 38.567 -15.882 -19.628 1.00 94.00 84 GLN A O 1
ATOM 674 N N . ARG A 1 85 ? 39.642 -15.093 -21.438 1.00 95.44 85 ARG A N 1
ATOM 675 C CA . ARG A 1 85 ? 38.552 -14.200 -21.857 1.00 95.44 85 ARG A CA 1
ATOM 676 C C . ARG A 1 85 ? 37.326 -14.994 -22.286 1.00 95.44 85 ARG A C 1
ATOM 678 O O . ARG A 1 85 ? 36.231 -14.653 -21.852 1.00 95.44 85 ARG A O 1
ATOM 685 N N . ASN A 1 86 ? 37.510 -16.038 -23.090 1.00 96.69 86 ASN A N 1
ATOM 686 C CA . ASN A 1 86 ? 36.429 -16.895 -23.569 1.00 96.69 86 ASN A CA 1
ATOM 687 C C . ASN A 1 86 ? 35.739 -17.613 -22.405 1.00 96.69 86 ASN A C 1
ATOM 689 O O . ASN A 1 86 ? 34.514 -17.600 -22.330 1.00 96.69 86 ASN A O 1
ATOM 693 N N . ASP A 1 87 ? 36.504 -18.150 -21.458 1.00 95.94 87 ASP A N 1
ATOM 694 C CA . ASP A 1 87 ? 35.987 -18.828 -20.270 1.00 95.94 87 ASP A CA 1
ATOM 695 C C . ASP A 1 87 ? 35.248 -17.853 -19.347 1.00 95.94 87 ASP A C 1
ATOM 697 O O . ASP A 1 87 ? 34.155 -18.149 -18.860 1.00 95.94 87 ASP A O 1
ATOM 701 N N . SER A 1 88 ? 35.798 -16.652 -19.145 1.00 95.69 88 SER A N 1
ATOM 702 C CA . SER A 1 88 ? 35.149 -15.597 -18.359 1.00 95.69 88 SER A CA 1
ATOM 703 C C . SER A 1 88 ? 33.848 -15.138 -19.016 1.00 95.69 88 SER A C 1
ATOM 705 O O . SER A 1 88 ? 32.814 -15.066 -18.353 1.00 95.69 88 SER A O 1
ATOM 707 N N . LEU A 1 89 ? 33.868 -14.886 -20.327 1.00 96.62 89 LEU A N 1
ATOM 708 C CA . LEU A 1 89 ? 32.690 -14.498 -21.097 1.00 96.62 89 LEU A CA 1
ATOM 709 C C . LEU A 1 89 ? 31.625 -15.598 -21.069 1.00 96.62 89 LEU A C 1
ATOM 711 O O . LEU A 1 89 ? 30.454 -15.304 -20.844 1.00 96.62 89 LEU A O 1
ATOM 715 N N . ALA A 1 90 ? 32.020 -16.861 -21.228 1.00 97.12 90 ALA A N 1
ATOM 716 C CA . ALA A 1 90 ? 31.113 -17.997 -21.149 1.00 97.12 90 ALA A CA 1
ATOM 717 C C . ALA A 1 90 ? 30.433 -18.092 -19.776 1.00 97.12 90 ALA A C 1
ATOM 719 O O . ALA A 1 90 ? 29.247 -18.411 -19.717 1.00 97.12 90 ALA A O 1
ATOM 720 N N . ARG A 1 91 ? 31.134 -17.780 -18.674 1.00 95.69 91 ARG A N 1
ATOM 721 C CA . ARG A 1 91 ? 30.513 -17.685 -17.339 1.00 95.69 91 ARG A CA 1
ATOM 722 C C . ARG A 1 91 ? 29.472 -16.563 -17.280 1.00 95.69 91 ARG A C 1
ATOM 724 O O . ARG A 1 91 ? 28.339 -16.827 -16.901 1.00 95.69 91 ARG A O 1
ATOM 731 N N . PHE A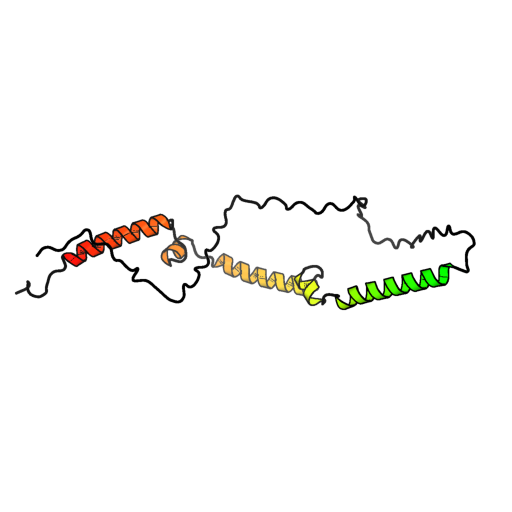 1 92 ? 29.802 -15.354 -17.738 1.00 96.00 92 PHE A N 1
ATOM 732 C CA . PHE A 1 92 ? 28.851 -14.232 -17.741 1.00 96.00 92 PHE A CA 1
ATOM 733 C C . PHE A 1 92 ? 27.634 -14.453 -18.648 1.00 96.00 92 PHE A C 1
ATOM 735 O O . PHE A 1 92 ? 26.544 -13.988 -18.330 1.00 96.00 92 PHE A O 1
ATOM 742 N N . LEU A 1 93 ? 27.797 -15.156 -19.772 1.00 96.25 93 LEU A N 1
ATOM 743 C CA . LEU A 1 93 ? 26.686 -15.479 -20.669 1.00 96.25 93 LEU A CA 1
ATOM 744 C C . LEU A 1 93 ? 25.756 -16.550 -20.089 1.00 96.25 93 LEU A C 1
ATOM 746 O O . LEU A 1 93 ? 24.552 -16.471 -20.318 1.00 96.25 93 LEU A O 1
ATOM 750 N N . LYS A 1 94 ? 26.290 -17.518 -19.330 1.00 95.81 94 LYS A N 1
ATOM 751 C CA . LYS A 1 94 ? 25.479 -18.506 -18.595 1.00 95.81 94 LYS A CA 1
ATOM 752 C C . LYS A 1 94 ? 24.615 -17.841 -17.529 1.00 95.81 94 LYS A C 1
ATOM 754 O O . LYS A 1 94 ? 23.449 -18.188 -17.393 1.00 95.81 94 LYS A O 1
ATOM 759 N N . ASP A 1 95 ? 25.178 -16.856 -16.837 1.00 95.56 95 ASP A N 1
ATOM 760 C CA . ASP A 1 95 ? 24.507 -16.126 -15.760 1.00 95.56 95 ASP A CA 1
ATOM 761 C C . ASP A 1 95 ? 23.752 -14.883 -16.270 1.00 95.56 95 ASP A C 1
ATOM 763 O O . ASP A 1 95 ? 23.433 -13.976 -15.496 1.00 95.56 95 ASP A O 1
ATOM 767 N N . ARG A 1 96 ? 23.483 -14.789 -17.581 1.00 95.38 96 ARG A N 1
ATOM 768 C CA . ARG A 1 96 ? 22.809 -13.626 -18.158 1.00 95.38 96 ARG A CA 1
ATOM 769 C C . ARG A 1 96 ? 21.342 -13.595 -17.700 1.00 95.38 96 ARG A C 1
ATOM 771 O O . ARG A 1 96 ? 20.594 -14.508 -18.045 1.00 95.38 96 ARG A O 1
ATOM 778 N N . PRO A 1 97 ? 20.901 -12.543 -16.988 1.00 96.56 97 PRO A N 1
ATOM 779 C CA . PRO A 1 97 ? 19.516 -12.435 -16.542 1.00 96.56 97 PRO A CA 1
ATOM 780 C C . PRO A 1 97 ? 18.560 -12.276 -17.726 1.00 96.56 97 PRO A C 1
ATOM 782 O O . PRO A 1 97 ? 18.911 -11.684 -18.756 1.00 96.56 97 PRO A O 1
ATOM 785 N N . LEU A 1 98 ? 17.334 -12.774 -17.556 1.00 95.50 98 LEU A N 1
ATOM 786 C CA . LEU A 1 98 ? 16.272 -12.611 -18.544 1.00 95.50 98 LEU A CA 1
ATOM 787 C C . LEU A 1 98 ? 15.835 -11.137 -18.643 1.00 95.50 98 LEU A C 1
ATOM 789 O O . LEU A 1 98 ? 15.903 -10.410 -17.647 1.00 95.50 98 LEU A O 1
ATOM 793 N N . PRO A 1 99 ? 15.354 -10.679 -19.816 1.00 94.06 99 PRO A N 1
ATOM 794 C CA . PRO A 1 99 ? 14.821 -9.325 -19.970 1.00 94.06 99 PRO A CA 1
ATOM 795 C C . PRO A 1 99 ? 13.728 -8.994 -18.945 1.00 94.06 99 PRO A C 1
ATOM 797 O O . PRO A 1 99 ? 13.748 -7.906 -18.375 1.00 94.06 99 PRO A O 1
ATOM 800 N N . ASP A 1 100 ? 12.852 -9.955 -18.644 1.00 93.62 100 ASP A N 1
ATOM 801 C CA . ASP A 1 100 ? 11.780 -9.820 -17.649 1.00 93.62 100 ASP A CA 1
ATOM 802 C C . ASP A 1 100 ? 12.327 -9.528 -16.246 1.00 93.62 100 ASP A C 1
ATOM 804 O O . ASP A 1 100 ? 11.886 -8.589 -15.586 1.00 93.62 100 ASP A O 1
ATOM 808 N N . GLU A 1 101 ? 13.387 -10.224 -15.824 1.00 95.12 101 GLU A N 1
ATOM 809 C CA . GLU A 1 101 ? 14.041 -9.942 -14.541 1.00 95.12 101 GLU A CA 1
ATOM 810 C C . GLU A 1 101 ? 14.675 -8.547 -14.497 1.00 95.12 101 GLU A C 1
ATOM 812 O O . GLU A 1 101 ? 14.776 -7.934 -13.431 1.00 95.12 101 GLU A O 1
ATOM 817 N N . LEU A 1 102 ? 15.154 -8.045 -15.638 1.00 96.38 102 LEU A N 1
ATOM 818 C CA . LEU A 1 102 ? 15.696 -6.693 -15.731 1.00 96.38 102 LEU A CA 1
ATOM 819 C C . LEU A 1 102 ? 14.588 -5.632 -15.679 1.00 96.38 102 LEU A C 1
ATOM 821 O O . LEU A 1 102 ? 14.840 -4.555 -15.135 1.00 96.38 102 LEU A O 1
ATOM 825 N N . PHE A 1 103 ? 13.384 -5.920 -16.185 1.00 93.81 103 PHE A N 1
ATOM 826 C CA . PHE A 1 103 ? 12.205 -5.070 -15.987 1.00 93.81 103 PHE A CA 1
ATOM 827 C C . PHE A 1 103 ? 11.773 -5.054 -14.515 1.00 93.81 103 PHE A C 1
ATOM 829 O O . PHE A 1 103 ? 11.579 -3.976 -13.956 1.00 93.81 103 PHE A O 1
ATOM 836 N N . ASP A 1 104 ? 11.722 -6.214 -13.855 1.00 94.06 104 ASP A N 1
ATOM 837 C CA . ASP A 1 104 ? 11.373 -6.327 -12.429 1.00 94.06 104 ASP A CA 1
ATOM 838 C C . ASP A 1 104 ? 12.372 -5.592 -11.524 1.00 94.06 104 ASP A C 1
ATOM 840 O O . ASP A 1 104 ? 12.011 -4.948 -10.534 1.00 94.06 104 ASP A O 1
ATOM 844 N N . LYS A 1 105 ? 13.659 -5.640 -11.884 1.00 96.62 105 LYS A N 1
ATOM 845 C CA . LYS A 1 105 ? 14.732 -4.890 -11.211 1.00 96.62 105 LYS A CA 1
ATOM 846 C C . LYS A 1 105 ? 14.784 -3.416 -11.623 1.00 96.62 105 LYS A C 1
ATOM 848 O O . LYS A 1 105 ? 15.646 -2.696 -11.128 1.00 96.62 105 LYS A O 1
ATOM 853 N N . HIS A 1 106 ? 13.874 -2.962 -12.487 1.00 92.62 106 HIS A N 1
ATOM 854 C CA . HIS A 1 106 ? 13.794 -1.591 -12.997 1.00 92.62 106 HIS A CA 1
ATOM 855 C C . HIS A 1 106 ? 15.083 -1.114 -13.695 1.00 92.62 106 HIS A C 1
ATOM 857 O O . HIS A 1 106 ? 15.392 0.076 -13.707 1.00 92.62 106 HIS A O 1
ATOM 863 N N . ILE A 1 107 ? 15.846 -2.048 -14.269 1.00 95.31 107 ILE A N 1
ATOM 864 C CA . ILE A 1 107 ? 17.043 -1.765 -15.071 1.00 95.31 107 ILE A CA 1
ATOM 865 C C . ILE A 1 107 ? 16.630 -1.471 -16.515 1.00 95.31 107 ILE A 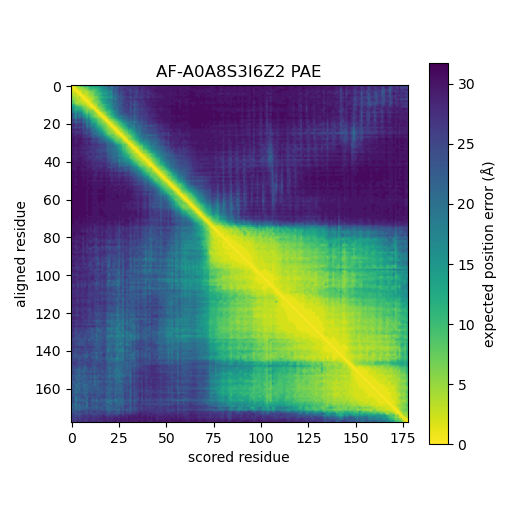C 1
ATOM 867 O O . ILE A 1 107 ? 17.132 -0.531 -17.127 1.00 95.31 107 ILE A O 1
ATOM 871 N N . LEU A 1 108 ? 15.696 -2.263 -17.051 1.00 94.50 108 LEU A N 1
ATOM 872 C CA . LEU A 1 108 ? 15.032 -1.968 -18.316 1.00 94.50 108 LEU A CA 1
ATOM 873 C C . LEU A 1 108 ? 13.705 -1.262 -18.049 1.00 94.50 108 LEU A C 1
ATOM 875 O O . LEU A 1 108 ? 13.013 -1.537 -17.070 1.00 94.50 108 LEU A O 1
ATOM 879 N N . VAL A 1 109 ? 13.349 -0.337 -18.938 1.00 92.75 109 VAL A N 1
ATOM 880 C CA . VAL A 1 109 ? 12.134 0.471 -18.825 1.00 92.75 109 VAL A CA 1
ATOM 881 C C . VAL A 1 109 ? 11.146 0.033 -19.896 1.00 92.75 109 VAL A C 1
ATOM 883 O O . VAL A 1 109 ? 11.506 -0.064 -21.069 1.00 92.75 109 VAL A O 1
ATOM 886 N N . LYS A 1 110 ? 9.894 -0.203 -19.492 1.00 91.88 110 LYS A N 1
ATOM 887 C CA . LYS A 1 110 ? 8.795 -0.525 -20.409 1.00 91.88 110 LYS A CA 1
ATOM 888 C C . LYS A 1 110 ? 8.574 0.579 -21.462 1.00 91.88 110 LYS A C 1
ATOM 890 O O . LYS A 1 110 ? 8.896 1.752 -21.202 1.00 91.88 110 LYS A O 1
ATOM 895 N N . PRO A 1 111 ? 7.958 0.247 -22.610 1.00 93.12 111 PRO A N 1
ATOM 896 C CA . PRO A 1 111 ? 7.526 1.225 -23.605 1.00 93.12 111 PRO A CA 1
ATOM 897 C C . PRO A 1 111 ? 6.771 2.413 -22.989 1.00 93.12 111 PRO A C 1
ATOM 899 O O . PRO A 1 111 ? 6.108 2.298 -21.956 1.00 93.12 111 PRO A O 1
ATOM 902 N N . VAL A 1 112 ? 6.899 3.592 -23.604 1.00 94.62 112 VAL A N 1
ATOM 903 C CA . VAL A 1 112 ? 6.305 4.836 -23.079 1.00 94.62 112 VAL A CA 1
ATOM 904 C C . VAL A 1 112 ? 4.779 4.741 -23.003 1.00 94.62 112 VAL A C 1
ATOM 906 O O . VAL A 1 112 ? 4.202 5.178 -22.009 1.00 94.62 112 VAL A O 1
ATOM 909 N N . ASP A 1 113 ? 4.141 4.162 -24.018 1.00 94.50 113 ASP A N 1
ATOM 910 C CA . ASP A 1 113 ? 2.679 4.111 -24.121 1.00 94.50 113 ASP A CA 1
ATOM 911 C C . ASP A 1 113 ? 2.065 3.162 -23.089 1.00 94.50 113 ASP A C 1
ATOM 913 O O . ASP A 1 113 ? 1.126 3.535 -22.391 1.00 94.50 113 ASP A O 1
ATOM 917 N N . GLU A 1 114 ? 2.664 1.985 -22.890 1.00 92.94 114 GLU A N 1
ATOM 918 C CA . GLU A 1 114 ? 2.252 1.049 -21.837 1.00 92.94 114 GLU A CA 1
ATOM 919 C C . GLU A 1 114 ? 2.327 1.692 -20.450 1.00 92.94 114 GLU A C 1
ATOM 921 O O . GLU A 1 114 ? 1.382 1.601 -19.670 1.00 92.94 114 GLU A O 1
ATOM 926 N N . ARG A 1 115 ? 3.408 2.426 -20.156 1.00 93.94 115 ARG A N 1
ATOM 927 C CA . ARG A 1 115 ? 3.556 3.131 -18.872 1.00 93.94 115 ARG A CA 1
ATOM 928 C C . ARG A 1 115 ? 2.524 4.233 -18.679 1.00 93.94 115 ARG A C 1
ATOM 930 O O . ARG A 1 115 ? 2.065 4.432 -17.557 1.00 93.94 115 ARG A O 1
ATOM 937 N N . LYS A 1 116 ? 2.188 4.975 -19.737 1.00 96.00 116 LYS A N 1
ATOM 938 C CA . LYS A 1 116 ? 1.144 6.006 -19.675 1.00 96.00 116 LYS A CA 1
ATOM 939 C C . LYS A 1 116 ? -0.211 5.376 -19.376 1.00 96.00 116 LYS A C 1
ATOM 941 O O . LYS A 1 116 ? -0.857 5.805 -18.428 1.00 96.00 116 LYS A O 1
ATOM 946 N N . ASN A 1 117 ? -0.568 4.307 -20.084 1.00 95.94 117 ASN A N 1
ATOM 947 C CA . ASN A 1 117 ? -1.820 3.587 -19.865 1.00 95.94 117 ASN A CA 1
ATOM 948 C C . ASN A 1 117 ? -1.893 3.006 -18.442 1.00 95.94 117 ASN A C 1
ATOM 950 O O . ASN A 1 117 ? -2.888 3.189 -17.743 1.00 95.94 117 ASN A O 1
ATOM 954 N N . GLU A 1 118 ? -0.823 2.353 -17.972 1.00 96.06 118 GLU A N 1
ATOM 955 C CA . GLU A 1 118 ? -0.727 1.854 -16.593 1.00 96.06 118 GLU A CA 1
ATOM 956 C C . GLU A 1 118 ? -0.922 2.995 -15.586 1.00 96.06 118 GLU A C 1
ATOM 958 O O . GLU A 1 118 ? -1.722 2.869 -14.655 1.00 96.06 118 GLU A O 1
ATOM 963 N N . ARG A 1 119 ? -0.265 4.140 -15.801 1.00 97.00 119 ARG A N 1
ATOM 964 C CA . ARG A 1 119 ? -0.399 5.312 -14.934 1.00 97.00 119 ARG A CA 1
ATOM 965 C C . ARG A 1 119 ? -1.830 5.848 -14.918 1.00 97.00 119 ARG A C 1
ATOM 967 O O . ARG A 1 119 ? -2.376 6.015 -13.835 1.00 97.00 119 ARG A O 1
ATOM 974 N N . GLU A 1 120 ? -2.457 6.034 -16.072 1.00 98.00 120 GLU A N 1
ATOM 975 C CA . GLU A 1 120 ? -3.836 6.531 -16.189 1.00 98.00 120 GLU A CA 1
ATOM 976 C C . GLU A 1 120 ? -4.847 5.577 -15.529 1.00 98.00 120 GLU A C 1
ATOM 978 O O . GLU A 1 120 ? -5.764 5.998 -14.818 1.00 98.00 120 GLU A O 1
ATOM 983 N N . THR A 1 121 ? -4.663 4.261 -15.676 1.00 98.19 121 THR A N 1
ATOM 984 C CA . THR A 1 121 ? -5.528 3.278 -15.000 1.00 98.19 121 THR A CA 1
ATOM 985 C C . THR A 1 121 ? -5.383 3.330 -13.477 1.00 98.19 121 THR A C 1
ATOM 987 O O . THR A 1 121 ? -6.365 3.175 -12.742 1.00 98.19 121 THR A O 1
ATOM 990 N N . ILE A 1 122 ? -4.167 3.572 -12.980 1.00 98.31 122 ILE A N 1
ATOM 991 C CA . ILE A 1 122 ? -3.902 3.744 -11.552 1.00 98.31 122 ILE A CA 1
ATOM 992 C C . ILE A 1 122 ? -4.489 5.071 -11.067 1.00 98.31 122 ILE A C 1
ATOM 994 O O . ILE A 1 122 ? -5.151 5.075 -10.031 1.00 98.31 122 ILE A O 1
ATOM 998 N N . GLU A 1 123 ? -4.299 6.160 -11.814 1.00 98.62 123 GLU A N 1
ATOM 999 C CA . GLU A 1 123 ? -4.811 7.502 -11.515 1.00 98.62 123 GLU A CA 1
ATOM 1000 C C . GLU A 1 123 ? -6.336 7.484 -11.372 1.00 98.62 123 GLU A C 1
ATOM 1002 O O . GLU A 1 123 ? -6.859 7.808 -10.307 1.00 98.62 123 GLU A O 1
ATOM 1007 N N . THR A 1 124 ? -7.049 6.981 -12.379 1.00 98.44 124 THR A N 1
ATOM 1008 C CA . THR A 1 124 ? -8.522 6.895 -12.366 1.00 98.44 124 THR A CA 1
ATOM 1009 C C . THR A 1 124 ? -9.053 6.019 -11.227 1.00 98.44 124 THR A C 1
ATOM 1011 O O . THR A 1 124 ? -10.047 6.341 -10.565 1.00 98.44 124 THR A O 1
ATOM 1014 N N . LYS A 1 125 ? -8.392 4.888 -10.947 1.00 98.62 125 LYS A N 1
ATOM 1015 C CA . LYS A 1 125 ? -8.763 4.006 -9.832 1.00 98.62 125 LYS A CA 1
ATOM 1016 C C . LYS A 1 125 ? -8.497 4.663 -8.481 1.00 98.62 125 LYS A C 1
ATOM 1018 O O . LYS A 1 125 ? -9.272 4.454 -7.544 1.00 98.62 125 LYS A O 1
ATOM 1023 N N . LEU A 1 126 ? -7.401 5.402 -8.361 1.00 98.62 126 LEU A N 1
ATOM 1024 C CA . LEU A 1 126 ? -7.026 6.106 -7.145 1.00 98.62 126 LEU A CA 1
ATOM 1025 C C . LEU A 1 126 ? -7.992 7.256 -6.865 1.00 98.62 126 LEU A C 1
ATOM 1027 O O . LEU A 1 126 ? -8.496 7.339 -5.750 1.00 98.62 126 LEU A O 1
ATOM 1031 N N . GLU A 1 127 ? -8.311 8.069 -7.870 1.00 98.44 127 GLU A N 1
ATOM 1032 C CA . GLU A 1 127 ? -9.267 9.173 -7.768 1.00 98.44 127 GLU A CA 1
ATOM 1033 C C . GLU A 1 127 ? -10.616 8.693 -7.216 1.00 98.44 127 GLU A C 1
ATOM 1035 O O . GLU A 1 127 ? -11.101 9.211 -6.209 1.00 98.44 127 GLU A O 1
ATOM 1040 N N . ARG A 1 128 ? -11.159 7.601 -7.774 1.00 98.44 128 ARG A N 1
ATOM 1041 C CA . ARG A 1 128 ? -12.395 6.971 -7.276 1.00 98.44 128 ARG A CA 1
ATOM 1042 C C . ARG A 1 128 ? -12.288 6.501 -5.820 1.00 98.44 128 ARG A C 1
ATOM 1044 O O . ARG A 1 128 ? -13.246 6.605 -5.060 1.00 98.44 128 ARG A O 1
ATOM 1051 N N . LYS A 1 129 ? -11.147 5.931 -5.416 1.00 98.50 129 LYS A N 1
ATOM 1052 C CA . LYS A 1 129 ? -10.938 5.468 -4.031 1.00 98.50 129 LYS A CA 1
ATOM 1053 C C . LYS A 1 129 ? -10.812 6.627 -3.047 1.00 98.50 129 LYS A C 1
ATOM 1055 O O . LYS A 1 129 ? -11.253 6.497 -1.910 1.00 98.50 129 LYS A O 1
ATOM 1060 N N . LEU A 1 130 ? -10.181 7.722 -3.465 1.00 98.12 130 LEU A N 1
ATOM 1061 C CA . LEU A 1 130 ? -9.986 8.902 -2.631 1.00 98.12 130 LEU A CA 1
ATOM 1062 C C . LEU A 1 130 ? -11.286 9.688 -2.455 1.00 98.12 130 LEU A C 1
ATOM 1064 O O . LEU A 1 130 ? -11.540 10.157 -1.348 1.00 98.12 130 LEU A O 1
ATOM 1068 N N . SER A 1 131 ? -12.127 9.776 -3.490 1.00 97.81 131 SER A N 1
ATOM 1069 C CA . SER A 1 131 ? -13.440 10.426 -3.384 1.00 97.81 131 SER A CA 1
ATOM 1070 C C . SER A 1 131 ? -14.400 9.667 -2.464 1.00 97.81 131 SER A C 1
ATOM 1072 O O . SER A 1 131 ? -15.161 10.283 -1.725 1.00 97.81 131 SER A O 1
ATOM 1074 N N . LEU A 1 132 ? -14.316 8.334 -2.442 1.00 97.69 132 LEU A N 1
ATOM 1075 C CA . LEU A 1 132 ? -15.115 7.458 -1.575 1.00 97.69 132 LEU A CA 1
ATOM 1076 C C . LEU A 1 132 ? -14.412 7.090 -0.258 1.00 97.69 132 LEU A C 1
ATOM 1078 O O . LEU A 1 132 ? -14.746 6.080 0.364 1.00 97.69 132 LEU A O 1
ATOM 1082 N N . ARG A 1 133 ? -13.403 7.857 0.163 1.00 98.00 133 ARG A N 1
ATOM 1083 C CA . ARG A 1 133 ? -12.607 7.539 1.353 1.00 98.00 133 ARG A CA 1
ATOM 1084 C C . ARG A 1 133 ? -13.456 7.661 2.636 1.00 98.00 133 ARG A C 1
ATOM 1086 O O . ARG A 1 133 ? -13.881 8.773 2.951 1.00 98.00 133 ARG A O 1
ATOM 1093 N N . PRO A 1 134 ? -13.642 6.574 3.417 1.00 97.75 134 PRO A N 1
ATOM 1094 C CA . PRO A 1 134 ? -14.394 6.617 4.674 1.00 97.75 134 PRO A CA 1
ATOM 1095 C C . PRO A 1 134 ? -13.719 7.486 5.737 1.00 97.75 134 PRO A C 1
ATOM 1097 O O . PRO A 1 134 ? -12.488 7.628 5.751 1.00 97.75 134 PRO A O 1
ATOM 1100 N N . ARG A 1 135 ? -14.517 8.030 6.662 1.00 96.44 135 ARG A N 1
ATOM 1101 C CA . ARG A 1 135 ? -14.005 8.822 7.791 1.00 96.44 135 ARG A CA 1
ATOM 1102 C C . ARG A 1 135 ? -13.394 7.911 8.866 1.00 96.44 135 ARG A C 1
ATOM 1104 O O . ARG A 1 135 ? -13.811 6.761 9.006 1.00 96.44 135 ARG A O 1
ATOM 1111 N N . PRO A 1 136 ? -12.407 8.394 9.642 1.00 95.94 136 PRO A N 1
ATOM 1112 C CA . PRO A 1 136 ? -11.790 7.592 10.701 1.00 95.94 136 PRO A CA 1
ATOM 1113 C C . PRO A 1 136 ? -12.814 7.128 11.749 1.00 95.94 136 PRO A C 1
ATOM 1115 O O . PRO A 1 136 ? -12.804 5.959 12.119 1.00 95.94 136 PRO A O 1
ATOM 1118 N N . GLU A 1 137 ? -13.760 7.990 12.125 1.00 94.56 137 GLU A N 1
ATOM 1119 C CA . GLU A 1 137 ? -14.846 7.676 13.068 1.00 94.56 137 GLU A CA 1
ATOM 1120 C C . GLU A 1 137 ? -15.737 6.521 12.575 1.00 94.56 137 GLU A C 1
ATOM 1122 O O . GLU A 1 137 ? -16.102 5.624 13.336 1.00 94.56 137 GLU A O 1
ATOM 1127 N N . GLU A 1 138 ? -16.033 6.472 11.273 1.00 96.31 138 GLU A N 1
ATOM 1128 C CA . GLU A 1 138 ? -16.797 5.372 10.669 1.00 96.31 138 GLU A CA 1
ATOM 1129 C C . GLU A 1 138 ? -16.029 4.044 10.742 1.00 96.31 138 GLU A C 1
ATOM 1131 O O . GLU A 1 138 ? -16.617 2.979 10.958 1.00 96.31 138 GLU A O 1
ATOM 1136 N N . LEU A 1 139 ? -14.703 4.087 10.573 1.00 97.50 139 LEU A N 1
ATOM 1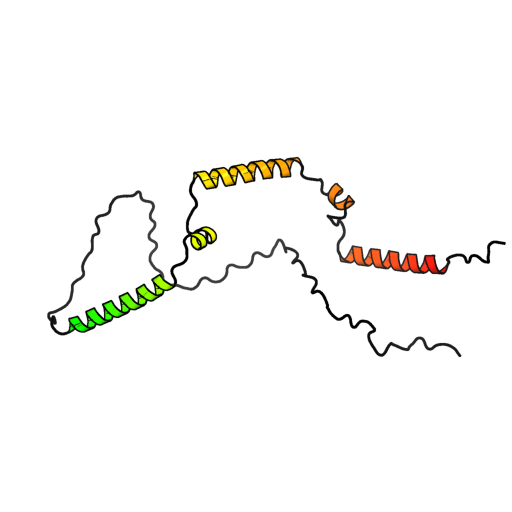137 C CA . LEU A 1 139 ? -13.843 2.910 10.698 1.00 97.50 139 LEU A CA 1
ATOM 1138 C C . LEU A 1 139 ? -13.732 2.433 12.151 1.00 97.50 139 LEU A C 1
ATOM 1140 O O . LEU A 1 139 ? -13.645 1.223 12.376 1.00 97.50 139 LEU A O 1
ATOM 1144 N N . GLU A 1 140 ? -13.769 3.343 13.125 1.00 94.38 140 GLU A N 1
ATOM 1145 C CA . GLU A 1 140 ? -13.838 3.013 14.554 1.00 94.38 140 GLU A CA 1
ATOM 1146 C C . GLU A 1 140 ? -15.168 2.353 14.915 1.00 94.38 140 GLU A C 1
ATOM 1148 O O . GLU A 1 140 ? -15.174 1.295 15.550 1.00 94.38 140 GLU A O 1
ATOM 1153 N N . ALA A 1 141 ? -16.289 2.898 14.430 1.00 94.88 141 ALA A N 1
ATOM 1154 C CA . ALA A 1 141 ? -17.615 2.309 14.619 1.00 94.88 141 ALA A CA 1
ATOM 1155 C C . ALA A 1 141 ? -17.696 0.881 14.047 1.00 94.88 141 ALA A C 1
ATOM 1157 O O . ALA A 1 141 ? -18.328 -0.007 14.624 1.00 94.88 141 ALA A O 1
ATOM 1158 N N . ARG A 1 142 ? -16.990 0.623 12.938 1.00 97.00 142 ARG A N 1
ATOM 1159 C CA . ARG A 1 142 ? -16.853 -0.714 12.335 1.00 97.00 142 ARG A CA 1
ATOM 1160 C C . ARG A 1 142 ? -15.765 -1.584 12.969 1.00 97.00 142 ARG A C 1
ATOM 1162 O O . ARG A 1 142 ? -15.536 -2.694 12.498 1.00 97.00 142 ARG A O 1
ATOM 1169 N N . ASN A 1 143 ? -15.113 -1.130 14.040 1.00 92.56 143 ASN A N 1
ATOM 1170 C CA . ASN A 1 143 ? -14.021 -1.826 14.730 1.00 92.56 143 ASN A CA 1
ATOM 1171 C C . ASN A 1 143 ? -12.803 -2.160 13.840 1.00 92.56 143 ASN A C 1
ATOM 1173 O O . ASN A 1 143 ? -12.038 -3.078 14.162 1.00 92.56 143 ASN A O 1
ATOM 1177 N N . ILE A 1 144 ? -12.623 -1.428 12.735 1.00 94.75 144 ILE A N 1
ATOM 1178 C CA . ILE A 1 144 ? -11.469 -1.542 11.831 1.00 94.75 144 ILE A CA 1
ATOM 1179 C C . ILE A 1 144 ? -10.308 -0.721 12.391 1.00 94.75 144 ILE A C 1
ATOM 1181 O O . ILE A 1 144 ? -9.190 -1.224 12.495 1.00 94.75 144 ILE A O 1
ATOM 1185 N N . LEU A 1 145 ? -10.587 0.521 12.792 1.00 93.88 145 LEU A N 1
ATOM 1186 C CA . LEU A 1 145 ? -9.657 1.354 13.548 1.00 93.88 145 LEU A CA 1
ATOM 1187 C C . LEU A 1 145 ? -9.932 1.191 15.051 1.00 93.88 145 LEU A C 1
ATOM 1189 O O . LEU A 1 145 ? -11.072 0.976 15.465 1.00 93.88 145 LEU A O 1
ATOM 1193 N N . ARG A 1 146 ? -8.886 1.243 15.880 1.00 90.06 146 ARG A N 1
ATOM 1194 C CA . ARG A 1 146 ? -8.994 1.190 17.345 1.00 90.06 146 ARG A CA 1
ATOM 1195 C C . ARG A 1 146 ? -8.510 2.520 17.908 1.00 90.06 146 ARG A C 1
ATOM 1197 O O . ARG A 1 146 ? -7.359 2.869 17.684 1.00 90.06 146 ARG A O 1
ATOM 1204 N N . ALA A 1 147 ? -9.372 3.217 18.645 1.00 86.19 147 ALA A N 1
ATOM 1205 C CA . ALA A 1 147 ? -9.034 4.497 19.271 1.00 86.19 147 ALA A CA 1
ATOM 1206 C C . ALA A 1 147 ? -8.112 4.350 20.500 1.00 86.19 147 ALA A C 1
ATOM 1208 O O . ALA A 1 147 ? -7.343 5.251 20.809 1.00 86.19 147 ALA A O 1
ATOM 1209 N N . LYS A 1 148 ? -8.190 3.212 21.204 1.00 88.62 148 LYS A N 1
ATOM 1210 C CA . LYS A 1 148 ? -7.481 2.959 22.471 1.00 88.62 148 LYS A CA 1
ATOM 1211 C C . LYS A 1 148 ? -6.222 2.128 22.272 1.00 88.62 148 LYS A C 1
ATOM 1213 O O . LYS A 1 148 ? -6.171 1.279 21.375 1.00 88.62 148 LYS A O 1
ATOM 1218 N N . THR A 1 149 ? -5.238 2.328 23.146 1.00 90.31 149 THR A N 1
ATOM 1219 C CA . THR A 1 149 ? -4.015 1.516 23.154 1.00 90.31 149 THR A CA 1
ATOM 1220 C C . THR A 1 149 ? -4.319 0.060 23.529 1.00 90.31 149 THR A C 1
ATOM 1222 O O . THR A 1 149 ? -5.346 -0.261 24.131 1.00 90.31 149 THR A O 1
ATOM 1225 N N . GLN A 1 150 ? -3.428 -0.865 23.159 1.00 89.06 150 GLN A N 1
ATOM 1226 C CA . GLN A 1 150 ? -3.618 -2.291 23.447 1.00 89.06 150 GLN A CA 1
ATOM 1227 C C . GLN A 1 150 ? -3.726 -2.570 24.955 1.00 89.06 150 GLN A C 1
ATOM 1229 O O . GLN A 1 150 ? -4.494 -3.446 25.355 1.00 89.06 150 GLN A O 1
ATOM 1234 N N . ASP A 1 151 ? -2.991 -1.820 25.774 1.00 89.19 151 ASP A N 1
ATOM 1235 C CA . ASP A 1 151 ? -2.956 -1.997 27.226 1.00 89.19 151 ASP A CA 1
ATOM 1236 C C . ASP A 1 151 ? -4.259 -1.521 27.881 1.00 89.19 151 ASP A C 1
ATOM 1238 O O . ASP A 1 151 ? -4.837 -2.241 28.696 1.00 89.19 151 ASP A O 1
ATOM 1242 N N . GLU A 1 152 ? -4.804 -0.382 27.442 1.00 90.75 152 GLU A N 1
ATOM 1243 C CA . GLU A 1 152 ? -6.131 0.093 27.859 1.00 90.75 152 GLU A CA 1
ATOM 1244 C C . GLU A 1 152 ? -7.234 -0.912 27.503 1.00 90.75 152 GLU A C 1
ATOM 1246 O O . GLU A 1 152 ? -8.106 -1.205 28.320 1.00 90.75 152 GLU A O 1
ATOM 1251 N N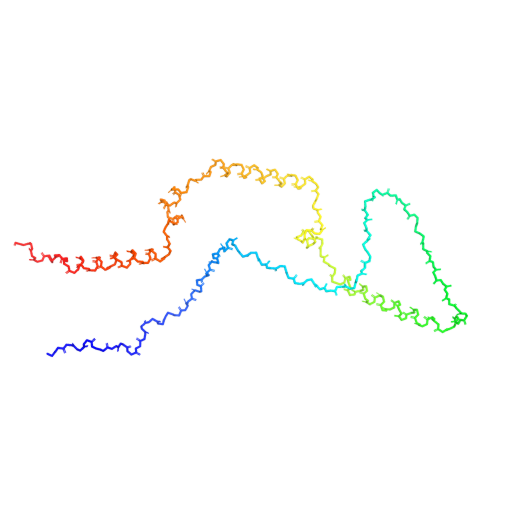 . LEU A 1 153 ? -7.177 -1.512 26.307 1.00 89.19 153 LEU A N 1
ATOM 1252 C CA . LEU A 1 153 ? -8.141 -2.540 25.901 1.00 89.19 153 LEU A CA 1
ATOM 1253 C C . LEU A 1 153 ? -8.061 -3.796 26.780 1.00 89.19 153 LEU A C 1
ATOM 1255 O O . LEU A 1 153 ? -9.086 -4.436 27.035 1.00 89.19 153 LEU A O 1
ATOM 1259 N N . ILE A 1 154 ? -6.861 -4.171 27.232 1.00 92.62 154 ILE A N 1
ATOM 1260 C CA . ILE A 1 154 ? -6.668 -5.293 28.159 1.00 92.62 154 ILE A CA 1
ATOM 1261 C C . ILE A 1 154 ? -7.256 -4.942 29.526 1.00 92.62 154 ILE A C 1
ATOM 1263 O O . ILE A 1 154 ? -8.031 -5.742 30.057 1.00 92.62 154 ILE A O 1
ATOM 1267 N N . ALA A 1 155 ? -6.956 -3.751 30.049 1.00 93.81 155 ALA A N 1
ATOM 1268 C CA . ALA A 1 155 ? -7.469 -3.277 31.330 1.00 93.81 155 ALA A CA 1
ATOM 1269 C C . ALA A 1 155 ? -9.006 -3.219 31.343 1.00 93.81 155 ALA A C 1
ATOM 1271 O O . ALA A 1 155 ? -9.639 -3.806 32.220 1.00 93.81 155 ALA A O 1
ATOM 1272 N N . GLU A 1 156 ? -9.629 -2.630 30.317 1.00 93.62 156 GLU A N 1
ATOM 1273 C CA . GLU A 1 156 ? -11.092 -2.564 30.201 1.00 93.62 156 GLU A CA 1
ATOM 1274 C C . GLU A 1 156 ? -11.733 -3.944 30.094 1.00 93.62 156 GLU A C 1
ATOM 1276 O O . GLU A 1 156 ? -12.811 -4.197 30.639 1.00 93.62 156 GLU A O 1
ATOM 1281 N N . LYS A 1 157 ? -11.090 -4.865 29.373 1.00 95.94 157 LYS A N 1
ATOM 1282 C CA . LYS A 1 157 ? -11.581 -6.237 29.255 1.00 95.94 157 LYS A CA 1
ATOM 1283 C C . LYS A 1 157 ? -11.475 -6.973 30.585 1.00 95.94 157 LYS A C 1
ATOM 1285 O O . LYS A 1 157 ? -12.377 -7.743 30.920 1.00 95.94 157 LYS A O 1
ATOM 1290 N N . GLU A 1 158 ? -10.396 -6.761 31.332 1.00 96.94 158 GLU A N 1
ATOM 1291 C CA . GLU A 1 158 ? -10.222 -7.339 32.658 1.00 96.94 158 GLU A CA 1
ATOM 1292 C C . GLU A 1 158 ? -11.240 -6.774 33.651 1.00 96.94 158 GLU A C 1
ATOM 1294 O O . GLU A 1 158 ? -11.887 -7.546 34.360 1.00 96.94 158 GLU A O 1
ATOM 1299 N N . GLU A 1 159 ? -11.464 -5.462 33.651 1.00 96.81 159 GLU A N 1
ATOM 1300 C CA . GLU A 1 159 ? -12.472 -4.816 34.488 1.00 96.81 159 GLU A CA 1
ATOM 1301 C C . GLU A 1 159 ? -13.880 -5.329 34.164 1.00 96.81 159 GLU A C 1
ATOM 1303 O O . GLU A 1 159 ? -14.590 -5.803 35.056 1.00 96.81 159 GLU A O 1
ATOM 1308 N N . LYS A 1 160 ? -14.262 -5.351 32.879 1.00 97.69 160 LYS A N 1
ATOM 1309 C CA . LYS A 1 160 ? -15.547 -5.910 32.429 1.00 97.69 160 LYS A CA 1
ATOM 1310 C C . LYS A 1 160 ? -15.696 -7.376 32.824 1.00 97.69 160 LYS A C 1
ATOM 1312 O O . LYS A 1 160 ? -16.775 -7.787 3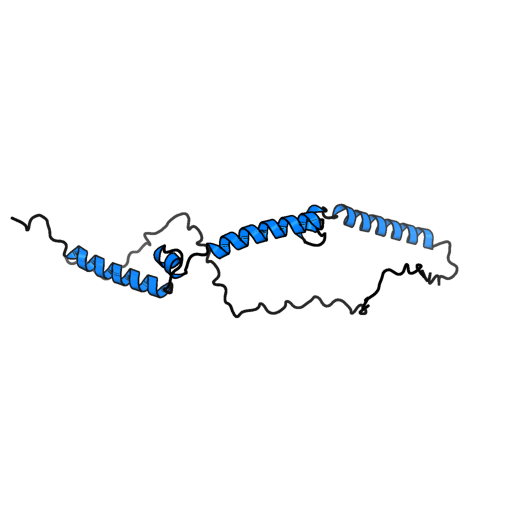3.248 1.00 97.69 160 LYS A O 1
ATOM 1317 N N . LYS A 1 161 ? -14.623 -8.169 32.736 1.00 98.12 161 LYS A N 1
ATOM 1318 C CA . LYS A 1 161 ? -14.615 -9.573 33.171 1.00 98.12 161 LYS A CA 1
ATOM 1319 C C . LYS A 1 161 ? -14.844 -9.686 34.679 1.00 98.12 161 LYS A C 1
ATOM 1321 O O . LYS A 1 161 ? -15.698 -10.467 35.095 1.00 98.12 161 LYS A O 1
ATOM 1326 N N . ARG A 1 162 ? -14.122 -8.910 35.493 1.00 97.88 162 ARG A N 1
ATOM 1327 C CA . ARG A 1 162 ? -14.278 -8.880 36.959 1.00 97.88 162 ARG A CA 1
ATOM 1328 C C . ARG A 1 162 ? -15.701 -8.474 37.352 1.00 97.88 162 ARG A C 1
ATOM 1330 O O . ARG A 1 162 ? -16.317 -9.130 38.190 1.00 97.88 162 ARG A O 1
ATOM 1337 N N . PHE A 1 163 ? -16.237 -7.434 36.713 1.00 97.94 163 PHE A N 1
ATOM 1338 C CA . PHE A 1 163 ? -17.605 -6.968 36.928 1.00 97.94 163 PHE A CA 1
ATOM 1339 C C . PHE A 1 163 ? -18.639 -8.042 36.575 1.00 97.94 163 PHE A C 1
ATOM 1341 O O . PHE A 1 163 ? -19.526 -8.334 37.378 1.00 97.94 163 PHE A O 1
ATOM 1348 N N . LEU A 1 164 ? -18.504 -8.671 35.405 1.00 98.06 164 LEU A N 1
ATOM 1349 C CA . LEU A 1 164 ? -19.431 -9.700 34.944 1.00 98.06 164 LEU A CA 1
ATOM 1350 C C . LEU A 1 164 ? -19.430 -10.926 35.864 1.00 98.06 164 LEU A C 1
ATOM 1352 O O . LEU A 1 164 ? -20.503 -11.399 36.222 1.00 98.06 164 LEU A O 1
ATOM 1356 N N . ILE A 1 165 ? -18.257 -11.404 36.296 1.00 97.19 165 ILE A N 1
ATOM 1357 C CA . ILE A 1 165 ? -18.143 -12.519 37.253 1.00 97.19 165 ILE A CA 1
ATOM 1358 C C . ILE A 1 165 ? -18.921 -12.202 38.534 1.00 97.19 165 ILE A C 1
ATOM 1360 O O . ILE A 1 165 ? -19.753 -13.002 38.959 1.00 97.19 165 ILE A O 1
ATOM 1364 N N . ARG A 1 166 ? -18.709 -11.007 39.102 1.00 97.00 166 ARG A N 1
ATOM 1365 C CA . ARG A 1 166 ? -19.426 -10.547 40.297 1.00 97.00 166 ARG A CA 1
ATOM 1366 C C . ARG A 1 166 ? -20.935 -10.474 40.068 1.00 97.00 166 ARG A C 1
ATOM 1368 O O . ARG A 1 166 ? -21.696 -10.779 40.969 1.00 97.00 166 ARG A O 1
ATOM 1375 N N . LYS A 1 167 ? -21.403 -10.053 38.891 1.00 97.25 167 LYS A N 1
ATOM 1376 C CA . LYS A 1 167 ? -22.847 -9.968 38.606 1.00 97.25 167 LYS A CA 1
ATOM 1377 C C . LYS A 1 167 ? -23.488 -11.334 38.391 1.00 97.25 167 LYS A C 1
ATOM 1379 O O . LYS A 1 167 ? -24.588 -11.565 38.881 1.00 97.25 167 LYS A O 1
ATOM 1384 N N . LEU A 1 168 ? -22.805 -12.242 37.702 1.00 95.25 168 LEU A N 1
ATOM 1385 C CA . LEU A 1 168 ? -23.311 -13.589 37.451 1.00 95.25 168 LEU A CA 1
ATOM 1386 C C . LEU A 1 168 ? -23.346 -14.450 38.719 1.00 95.25 168 LEU A C 1
ATOM 1388 O O . LEU A 1 168 ? -24.196 -15.334 38.802 1.00 95.25 168 LEU A O 1
ATOM 1392 N N . SER A 1 169 ? -22.497 -14.179 39.719 1.00 93.81 169 SER A N 1
ATOM 1393 C CA . SER A 1 169 ? -22.563 -14.882 41.009 1.00 93.81 169 SER A CA 1
ATOM 1394 C C . SER A 1 169 ? -23.837 -14.575 41.801 1.00 93.81 169 SER A C 1
ATOM 1396 O O . SER A 1 169 ? -24.291 -15.424 42.555 1.00 93.81 169 SER A O 1
ATOM 1398 N N . PHE A 1 170 ? -24.444 -13.399 41.605 1.00 92.06 170 PHE A N 1
ATOM 1399 C CA . PHE A 1 170 ? -25.732 -13.022 42.208 1.00 92.06 170 PHE A CA 1
ATOM 1400 C C . PHE A 1 170 ? -26.917 -13.268 41.273 1.00 92.06 170 PHE A C 1
ATOM 1402 O O . PHE A 1 170 ? -27.961 -12.623 41.391 1.00 92.06 170 PHE A O 1
ATOM 1409 N N . ARG A 1 171 ? -26.773 -14.172 40.300 1.00 92.25 171 ARG A N 1
ATOM 1410 C CA . ARG A 1 171 ? -27.897 -14.529 39.444 1.00 92.25 171 ARG A CA 1
ATOM 1411 C C . ARG A 1 171 ? -28.997 -15.169 40.309 1.00 92.25 171 ARG A C 1
ATOM 1413 O O . ARG A 1 171 ? -28.716 -16.152 40.992 1.00 92.25 171 ARG A O 1
ATOM 1420 N N . PRO A 1 172 ? -30.244 -14.671 40.256 1.00 89.88 172 PRO A N 1
ATOM 1421 C CA . PRO A 1 172 ? -31.342 -15.272 40.999 1.00 89.88 172 PRO A CA 1
ATOM 1422 C C . PRO A 1 172 ? -31.599 -16.705 40.518 1.00 89.88 172 PRO A C 1
ATOM 1424 O O . PRO A 1 172 ? -31.546 -16.990 39.316 1.00 89.88 172 PRO A O 1
ATOM 1427 N N . SER A 1 173 ? -31.883 -17.604 41.459 1.00 86.38 173 SER A N 1
ATOM 1428 C CA . SER A 1 173 ? -32.302 -18.973 41.161 1.00 86.38 173 SER A CA 1
ATOM 1429 C C . SER A 1 173 ? -33.801 -19.018 40.841 1.00 86.38 173 SER A C 1
ATOM 1431 O O . SER A 1 173 ? -34.581 -18.175 41.280 1.00 86.38 173 SER A O 1
ATOM 1433 N N . ILE A 1 174 ? -34.216 -20.007 40.047 1.00 82.81 174 ILE A N 1
ATOM 1434 C CA . ILE A 1 174 ? -35.605 -20.143 39.571 1.00 82.81 174 ILE A CA 1
ATOM 1435 C C . ILE A 1 174 ? -36.561 -20.532 40.718 1.00 82.81 174 ILE A C 1
ATOM 1437 O O . ILE A 1 174 ? -37.738 -20.205 40.667 1.00 82.81 174 ILE A O 1
ATOM 1441 N N . GLN A 1 175 ? -36.049 -21.157 41.784 1.00 73.00 175 GLN A N 1
ATOM 1442 C CA . GLN A 1 175 ? -36.838 -21.619 42.935 1.00 73.00 175 GLN A CA 1
ATOM 1443 C C . GLN A 1 175 ? -37.289 -20.495 43.888 1.00 73.00 175 GLN A C 1
ATOM 1445 O O . GLN A 1 175 ? -38.177 -20.720 44.697 1.00 73.00 175 GLN A O 1
ATOM 1450 N N . GLY A 1 176 ? -36.711 -19.290 43.800 1.00 60.84 176 GLY A N 1
ATOM 1451 C CA . GLY A 1 176 ? -37.047 -18.153 44.673 1.00 60.84 176 GLY A CA 1
ATOM 1452 C C . GLY A 1 176 ? -38.206 -17.272 44.185 1.00 60.84 176 GLY A C 1
ATOM 1453 O O . GLY A 1 176 ? -38.366 -16.163 44.686 1.00 60.84 176 GLY A O 1
ATOM 1454 N N . LYS A 1 177 ? -38.961 -17.715 43.170 1.00 59.97 177 LYS A N 1
ATOM 1455 C CA . LYS A 1 177 ? -40.151 -17.034 42.636 1.00 59.97 177 LYS A CA 1
ATOM 1456 C C . LYS A 1 177 ? -41.368 -17.957 42.743 1.00 59.97 177 LYS A C 1
ATOM 1458 O O . LYS A 1 177 ? -41.797 -18.508 41.733 1.00 59.97 177 LYS A O 1
ATOM 1463 N N . ILE A 1 178 ? -41.871 -18.160 43.956 1.00 50.72 178 ILE A N 1
ATOM 1464 C CA . ILE A 1 178 ? -43.197 -18.728 44.246 1.00 50.72 178 ILE A CA 1
ATOM 1465 C C . ILE A 1 178 ? -43.777 -17.910 45.392 1.00 50.72 178 ILE A C 1
ATOM 1467 O O . ILE A 1 178 ? -43.002 -17.644 46.338 1.00 50.72 178 ILE A O 1
#

Secondary structure (DSSP, 8-state):
----TT---SS-S---S-------PPP--TT-PPPPPPPP----------------------------S-TTSSHHHHHHHHHHHHHHHHHHHHTPPPHHHHHHTTSS---HHHHHHHHHHHHHHHHHHHHTPPPHHHHHHTTSS--S-HHHHHHHHHHHHHHHHHHHHTPPPGGG--

InterPro domains:
  IPR004018 RPEL repeat [PF02755] (125-146)
  IPR004018 RPEL repeat [PS51073] (124-149)
  IPR004018 RPEL repeat [SM00707] (87-113)
  IPR004018 RPEL repeat [SM00707] (124-149)

Organism: NCBI:txid392030